Protein AF-A0A3S3SM91-F1 (afdb_monomer_lite)

Secondary structure (DSSP, 8-state):
-PPPP-----SSTTHHHHHHHHHHHHHHHHTTSTTTTEEEEEEEEEESGGGGTS-B-SSTTSPPB-EEEEEE-TTSTTHHHHHHHHHHHHHHHHHHHHS-TTHHHHHHHH-GGGBSEEEGGG-B-TTT-PBPTTTTTSEEEEEE-TTTTTSPPEEE-TT--EEGGG--HHHHHTT-EE-GGGHHHHS-TT-EEEEEEEEEEE-SSS-EEEEEEEEEEE-S-S-----S----THHHHTTSSS--------------------

Sequence (262 aa):
MRLTISTDNRCNRLLTTDNRKQETEQMAFDDKSNDGRTVQLKGVRLSFTDSLKDKKKTAEDGEPKHSFNVILEKSSPHYQANFDKVMSAIKRAGEVAWKNPDAYKTIQEDNPKRLCFKKGERFKNKRDGKIYAGYEGNYAFSASGPSGGQKRPKLLDRRKRVLRDQATGEQIERNMVFSENEILDIFYGGVTADVIVSFFGTEKGSNGIFCSGEAIRSHEEGERMGGGVYVDADDFDDLEDNGFDSGPSSKPADKKTDDFDF

pLDDT: mean 82.72, std 20.96, range [37.41, 98.62]

Structure (mmCIF, N/CA/C/O backbone):
data_AF-A0A3S3SM91-F1
#
_entry.id   AF-A0A3S3SM91-F1
#
loop_
_atom_site.group_PDB
_atom_site.id
_atom_site.type_symbol
_atom_site.label_atom_id
_atom_site.label_alt_id
_atom_site.label_comp_id
_atom_site.label_asym_id
_atom_site.label_entity_id
_atom_site.label_seq_id
_atom_site.pdbx_PDB_ins_code
_atom_site.Cartn_x
_atom_site.Cartn_y
_atom_site.Cartn_z
_atom_site.occupancy
_atom_site.B_iso_or_equiv
_atom_site.auth_seq_id
_atom_site.auth_comp_id
_atom_site.auth_asym_id
_atom_site.auth_atom_id
_atom_site.pdbx_PDB_model_num
ATOM 1 N N . MET A 1 1 ? 36.224 -60.765 -1.953 1.00 44.16 1 MET A N 1
ATOM 2 C CA . MET A 1 1 ? 35.933 -59.462 -2.590 1.00 44.16 1 MET A CA 1
ATOM 3 C C . MET A 1 1 ? 34.773 -58.811 -1.848 1.00 44.16 1 MET A C 1
ATOM 5 O O . MET A 1 1 ? 33.681 -59.357 -1.884 1.00 44.16 1 MET A O 1
ATOM 9 N N . ARG A 1 2 ? 35.008 -57.720 -1.107 1.00 37.41 2 ARG A N 1
ATOM 10 C CA . ARG A 1 2 ? 33.950 -56.911 -0.475 1.00 37.41 2 ARG A CA 1
ATOM 11 C C . ARG A 1 2 ? 33.761 -55.653 -1.323 1.00 37.41 2 ARG A C 1
ATOM 13 O O . ARG A 1 2 ? 34.704 -54.883 -1.457 1.00 37.41 2 ARG A O 1
ATOM 20 N N . LEU A 1 3 ? 32.577 -55.491 -1.910 1.00 41.81 3 LEU A N 1
ATOM 21 C CA . LEU A 1 3 ? 32.150 -54.268 -2.588 1.00 41.81 3 LEU A CA 1
ATOM 22 C C . LEU A 1 3 ? 31.514 -53.334 -1.556 1.00 41.81 3 LEU A C 1
ATOM 24 O O . LEU A 1 3 ? 30.488 -53.664 -0.965 1.00 41.81 3 LEU A O 1
ATOM 28 N N . THR A 1 4 ? 32.133 -52.179 -1.337 1.00 50.81 4 THR A N 1
ATOM 29 C CA . THR A 1 4 ? 31.586 -51.087 -0.529 1.00 50.81 4 THR A CA 1
ATOM 30 C C . THR A 1 4 ? 30.790 -50.163 -1.449 1.00 50.81 4 THR A C 1
ATOM 32 O O . THR A 1 4 ? 31.349 -49.575 -2.372 1.00 50.81 4 THR A O 1
ATOM 35 N N . ILE A 1 5 ? 29.482 -50.049 -1.216 1.00 49.00 5 ILE A N 1
ATOM 36 C CA . ILE A 1 5 ? 28.595 -49.127 -1.935 1.00 49.00 5 ILE A CA 1
ATOM 37 C C . ILE A 1 5 ? 28.763 -47.733 -1.317 1.00 49.00 5 ILE A C 1
ATOM 39 O O . ILE A 1 5 ? 28.494 -47.532 -0.135 1.00 49.00 5 ILE A O 1
ATOM 43 N N . SER A 1 6 ? 29.238 -46.782 -2.122 1.00 47.38 6 SER A N 1
ATOM 44 C CA . SER A 1 6 ? 29.313 -45.360 -1.787 1.00 47.38 6 SER A CA 1
ATOM 45 C C . SER A 1 6 ? 27.932 -44.732 -1.986 1.00 47.38 6 SER A C 1
ATOM 47 O O . SER A 1 6 ? 27.448 -44.635 -3.111 1.00 47.38 6 SER A O 1
ATOM 49 N N . THR A 1 7 ? 27.266 -44.346 -0.898 1.00 48.75 7 THR A N 1
ATOM 50 C CA . THR A 1 7 ? 26.022 -43.568 -0.952 1.00 48.75 7 THR A CA 1
ATOM 51 C C . THR A 1 7 ? 26.346 -42.094 -1.170 1.00 48.75 7 THR A C 1
ATOM 53 O O . THR A 1 7 ? 26.977 -41.445 -0.335 1.00 48.75 7 THR A O 1
ATOM 56 N N . ASP A 1 8 ? 25.913 -41.592 -2.322 1.00 43.72 8 ASP A N 1
ATOM 57 C CA . ASP A 1 8 ? 26.153 -40.249 -2.832 1.00 43.72 8 ASP A CA 1
ATOM 58 C C . ASP A 1 8 ? 25.350 -39.200 -2.034 1.00 43.72 8 ASP A C 1
ATOM 60 O O . ASP A 1 8 ? 24.121 -39.190 -2.023 1.00 43.72 8 ASP A O 1
ATOM 64 N N . ASN A 1 9 ? 26.052 -38.291 -1.355 1.00 51.91 9 ASN A N 1
ATOM 65 C CA . ASN A 1 9 ? 25.499 -37.320 -0.399 1.00 51.91 9 ASN A CA 1
ATOM 66 C C . ASN A 1 9 ? 25.067 -35.993 -1.067 1.00 51.91 9 ASN A C 1
ATOM 68 O O . ASN A 1 9 ? 25.132 -34.914 -0.473 1.00 51.91 9 ASN A O 1
ATOM 72 N N . ARG A 1 10 ? 24.671 -36.041 -2.345 1.00 50.41 10 ARG A N 1
ATOM 73 C CA . ARG A 1 10 ? 24.475 -34.842 -3.183 1.00 50.41 10 ARG A CA 1
ATOM 74 C C . ARG A 1 10 ? 23.098 -34.174 -3.068 1.00 50.41 10 ARG A C 1
ATOM 76 O O . ARG A 1 10 ? 22.951 -33.048 -3.534 1.00 50.41 10 ARG A O 1
ATOM 83 N N . CYS A 1 11 ? 22.123 -34.782 -2.387 1.00 46.84 11 CYS A N 1
ATOM 84 C CA . CYS A 1 11 ? 20.748 -34.258 -2.343 1.00 46.84 11 CYS A CA 1
ATOM 85 C C . CYS A 1 11 ? 20.435 -33.277 -1.192 1.00 46.84 11 CYS A C 1
ATOM 87 O O . CYS A 1 11 ? 19.454 -32.547 -1.279 1.00 46.84 11 CYS A O 1
ATOM 89 N N . ASN A 1 12 ? 21.267 -33.177 -0.146 1.00 44.06 12 ASN A N 1
ATOM 90 C CA . ASN A 1 12 ? 20.971 -32.324 1.025 1.00 44.06 12 ASN A CA 1
ATOM 91 C C . ASN A 1 12 ? 21.511 -30.882 0.944 1.00 44.06 12 ASN A C 1
ATOM 93 O O . ASN A 1 12 ? 21.233 -30.059 1.819 1.00 44.06 12 ASN A O 1
ATOM 97 N N . ARG A 1 13 ? 22.292 -30.538 -0.089 1.00 43.28 13 ARG A N 1
ATOM 98 C CA . ARG A 1 13 ? 22.954 -29.222 -0.161 1.00 43.28 13 ARG A CA 1
ATOM 99 C C . ARG A 1 13 ? 22.054 -28.106 -0.714 1.00 43.28 13 ARG A C 1
ATOM 101 O O . ARG A 1 13 ? 22.290 -26.954 -0.378 1.00 43.28 13 ARG A O 1
ATOM 108 N N . LEU A 1 14 ? 21.015 -28.436 -1.487 1.00 43.75 14 LEU A N 1
ATOM 109 C CA . LEU A 1 14 ? 20.119 -27.449 -2.113 1.00 43.75 14 LEU A CA 1
ATOM 110 C C . LEU A 1 14 ? 19.029 -26.920 -1.161 1.00 43.75 14 LEU A C 1
ATOM 112 O O . LEU A 1 14 ? 18.749 -25.725 -1.160 1.00 43.75 14 LEU A O 1
ATOM 116 N N . LEU A 1 15 ? 18.480 -27.764 -0.279 1.00 46.22 15 LEU A N 1
ATOM 117 C CA . LEU A 1 15 ? 17.401 -27.359 0.639 1.00 46.22 15 LEU A CA 1
ATOM 118 C C . LEU A 1 15 ? 17.871 -26.401 1.748 1.00 46.22 15 LEU A C 1
ATOM 120 O O . LEU A 1 15 ? 17.115 -25.552 2.211 1.00 46.22 15 LEU A O 1
ATOM 124 N N . THR A 1 16 ? 19.138 -26.489 2.167 1.00 46.34 16 THR A N 1
ATOM 125 C CA . THR A 1 16 ? 19.663 -25.633 3.248 1.00 46.34 16 THR A CA 1
ATOM 126 C C . THR A 1 16 ? 20.099 -24.245 2.781 1.00 46.34 16 THR A C 1
ATOM 128 O O . THR A 1 16 ? 20.283 -23.362 3.620 1.00 46.34 16 THR A O 1
ATOM 131 N N . THR A 1 17 ? 20.298 -24.028 1.478 1.00 44.81 17 THR A N 1
ATOM 132 C CA . THR A 1 17 ? 20.645 -22.706 0.934 1.00 44.81 17 THR A CA 1
ATOM 133 C C . THR A 1 17 ? 19.429 -21.809 0.747 1.00 44.81 17 THR A C 1
ATOM 135 O O . THR A 1 17 ? 19.549 -20.606 0.970 1.00 44.81 17 THR A O 1
ATOM 138 N N . ASP A 1 18 ? 18.268 -22.371 0.407 1.00 49.25 18 ASP A N 1
ATOM 139 C CA . ASP A 1 18 ? 17.042 -21.582 0.244 1.00 49.25 18 ASP A CA 1
ATOM 140 C C . ASP A 1 18 ? 16.484 -21.113 1.591 1.00 49.25 18 ASP A C 1
ATOM 142 O O . ASP A 1 18 ? 16.160 -19.933 1.727 1.00 49.25 18 ASP A O 1
ATOM 146 N N . ASN A 1 19 ? 16.498 -21.965 2.623 1.00 46.03 19 ASN A N 1
ATOM 147 C CA . ASN A 1 19 ? 16.112 -21.548 3.977 1.00 46.03 19 ASN A CA 1
ATOM 148 C C . ASN A 1 19 ? 17.057 -20.477 4.539 1.00 46.03 19 ASN A C 1
ATOM 150 O O . ASN A 1 19 ? 16.595 -19.465 5.055 1.00 46.03 19 ASN A O 1
ATOM 154 N N . ARG A 1 20 ? 18.376 -20.625 4.343 1.00 44.09 20 ARG A N 1
ATOM 155 C CA . ARG A 1 20 ? 19.351 -19.618 4.792 1.00 44.09 20 ARG A CA 1
ATOM 156 C C . ARG A 1 20 ? 19.198 -18.281 4.072 1.00 44.09 20 ARG A C 1
ATOM 158 O O . ARG A 1 20 ? 19.354 -17.243 4.706 1.00 44.09 20 ARG A O 1
ATOM 165 N N . LYS A 1 21 ? 18.879 -18.269 2.773 1.00 49.53 21 LYS A N 1
ATOM 166 C CA . LYS A 1 21 ? 18.597 -17.018 2.048 1.00 49.53 21 LYS A CA 1
ATOM 167 C C . LYS A 1 21 ? 17.328 -16.340 2.561 1.00 49.53 21 LYS A C 1
ATOM 169 O O . LYS A 1 21 ? 17.357 -15.133 2.775 1.00 49.53 21 LYS A O 1
ATOM 174 N N . GLN A 1 22 ? 16.262 -17.102 2.813 1.00 49.31 22 GLN A N 1
ATOM 175 C CA . GLN A 1 22 ? 15.023 -16.561 3.379 1.00 49.31 22 GLN A CA 1
ATOM 176 C C . GLN A 1 22 ? 15.231 -15.999 4.794 1.00 49.31 22 GLN A C 1
ATOM 178 O O . GLN A 1 22 ? 14.738 -14.914 5.085 1.00 49.31 22 GLN A O 1
ATOM 183 N N . GLU A 1 23 ? 16.007 -16.677 5.643 1.00 46.81 23 GLU A N 1
ATOM 184 C CA . GLU A 1 23 ? 16.360 -16.200 6.990 1.00 46.81 23 GLU A CA 1
ATOM 185 C C . GLU A 1 23 ? 17.245 -14.944 6.948 1.00 46.81 23 GLU A C 1
ATOM 187 O O . GLU A 1 23 ? 16.996 -13.985 7.674 1.00 46.81 23 GLU A O 1
ATOM 192 N N . THR A 1 24 ? 18.235 -14.901 6.051 1.00 44.84 24 THR A N 1
ATOM 193 C CA . THR A 1 24 ? 19.144 -13.746 5.924 1.00 44.84 24 THR A CA 1
ATOM 194 C C . THR A 1 24 ? 18.418 -12.509 5.375 1.00 44.84 24 THR A C 1
ATOM 196 O O . THR A 1 24 ? 18.655 -11.395 5.839 1.00 44.84 24 THR A O 1
ATOM 199 N N . GLU A 1 25 ? 17.502 -12.683 4.415 1.00 49.03 25 GLU A N 1
ATOM 200 C CA . GLU A 1 25 ? 16.658 -11.592 3.902 1.00 49.03 25 GLU A CA 1
ATOM 201 C C . GLU A 1 25 ? 15.635 -11.108 4.945 1.00 49.03 25 GLU A C 1
ATOM 203 O O . GLU A 1 25 ? 15.342 -9.912 5.000 1.00 49.03 25 GLU A O 1
ATOM 208 N N . GLN A 1 26 ? 15.129 -12.009 5.798 1.00 48.66 26 GLN A N 1
ATOM 209 C CA . GLN A 1 26 ? 14.236 -11.665 6.906 1.00 48.66 26 GLN A CA 1
ATOM 210 C C . GLN A 1 26 ? 14.970 -10.835 7.976 1.00 48.66 26 GLN A C 1
ATOM 212 O O . GLN A 1 26 ? 14.454 -9.799 8.387 1.00 48.66 26 GLN A O 1
ATOM 217 N N . MET A 1 27 ? 16.200 -11.217 8.346 1.00 44.41 27 MET A N 1
ATOM 218 C CA . MET A 1 27 ? 17.025 -10.482 9.318 1.00 44.41 27 MET A CA 1
ATOM 219 C C . MET A 1 27 ? 17.467 -9.093 8.827 1.00 44.41 27 MET A C 1
ATOM 221 O O . MET A 1 27 ? 17.525 -8.152 9.612 1.00 44.41 27 MET A O 1
ATOM 225 N N . ALA A 1 28 ? 17.758 -8.920 7.533 1.00 47.16 28 ALA A N 1
ATOM 226 C CA . ALA A 1 28 ? 18.233 -7.638 6.993 1.00 47.16 28 ALA A CA 1
ATOM 227 C C . ALA A 1 28 ? 17.168 -6.518 6.992 1.00 47.16 28 ALA A C 1
ATOM 229 O O . ALA A 1 28 ? 17.500 -5.340 6.823 1.00 47.16 28 ALA A O 1
ATOM 230 N N . PHE A 1 29 ? 15.888 -6.868 7.143 1.00 50.75 29 PHE A N 1
ATOM 231 C CA . PHE A 1 29 ? 14.798 -5.900 7.255 1.00 50.75 29 PHE A CA 1
ATOM 232 C C . PHE A 1 29 ? 14.568 -5.422 8.687 1.00 50.75 29 PHE A C 1
ATOM 234 O O . PHE A 1 29 ? 14.228 -4.250 8.875 1.00 50.75 29 PHE A O 1
ATOM 241 N N . ASP A 1 30 ? 14.791 -6.296 9.670 1.00 50.72 30 ASP A N 1
ATOM 242 C CA . ASP A 1 30 ? 14.562 -5.989 11.083 1.00 50.72 30 ASP A CA 1
ATOM 243 C C . ASP A 1 30 ? 15.373 -4.759 11.531 1.00 50.72 30 ASP A C 1
ATOM 245 O O . ASP A 1 30 ? 14.884 -3.963 12.322 1.00 50.72 30 ASP A O 1
ATOM 249 N N . ASP A 1 31 ? 16.534 -4.480 10.930 1.00 51.81 31 ASP A N 1
ATOM 250 C CA . ASP A 1 31 ? 17.366 -3.328 11.308 1.00 51.81 31 ASP A CA 1
ATOM 251 C C . ASP A 1 31 ? 16.907 -1.960 10.764 1.00 51.81 31 ASP A C 1
ATOM 253 O O . ASP A 1 31 ? 17.261 -0.926 11.333 1.00 51.81 31 ASP A O 1
ATOM 257 N N . LYS A 1 32 ? 16.127 -1.889 9.673 1.00 53.78 32 LYS A N 1
ATOM 258 C CA . LYS A 1 32 ? 15.836 -0.600 8.994 1.00 53.78 32 LYS A CA 1
ATOM 259 C C . LYS A 1 32 ? 14.505 0.050 9.379 1.00 53.78 32 LYS A C 1
ATOM 261 O O . LYS A 1 32 ? 14.282 1.209 9.037 1.00 53.78 32 LYS A O 1
ATOM 266 N N . SER A 1 33 ? 13.628 -0.657 10.093 1.00 56.78 33 SER A N 1
ATOM 267 C CA . SER A 1 33 ? 12.332 -0.134 10.551 1.00 56.78 33 SER A CA 1
ATOM 268 C C . SER A 1 33 ? 11.815 -0.905 11.779 1.00 56.78 33 SER A C 1
ATOM 270 O O . SER A 1 33 ? 10.686 -1.400 11.797 1.00 56.78 33 SER A O 1
ATOM 272 N N . ASN A 1 34 ? 12.649 -1.025 12.811 1.00 62.72 34 ASN A N 1
ATOM 273 C CA . ASN A 1 34 ? 12.468 -1.990 13.902 1.00 62.72 34 ASN A CA 1
ATOM 274 C C . ASN A 1 34 ? 11.403 -1.638 14.961 1.00 62.72 34 ASN A C 1
ATOM 276 O O . ASN A 1 34 ? 11.420 -2.158 16.073 1.00 62.72 34 ASN A O 1
ATOM 280 N N . ASP A 1 35 ? 10.480 -0.716 14.691 1.00 85.69 35 ASP A N 1
ATOM 281 C CA . ASP A 1 35 ? 9.450 -0.400 15.685 1.00 85.69 35 ASP A CA 1
ATOM 282 C C . ASP A 1 35 ? 8.234 -1.331 15.619 1.00 85.69 35 ASP A C 1
ATOM 284 O O . ASP A 1 35 ? 7.322 -1.165 16.427 1.00 85.69 35 ASP A O 1
ATOM 288 N N . GLY A 1 36 ? 8.219 -2.302 14.698 1.00 92.25 36 GLY A N 1
ATOM 289 C CA . GLY A 1 36 ? 7.147 -3.285 14.516 1.00 92.25 36 GLY A CA 1
ATOM 290 C C . GLY A 1 36 ? 5.921 -2.769 13.755 1.00 92.25 36 GLY A C 1
ATOM 291 O O . GLY A 1 36 ? 4.942 -3.500 13.623 1.00 92.25 36 GLY A O 1
ATOM 292 N N . ARG A 1 37 ? 5.939 -1.526 13.252 1.00 96.25 37 ARG A N 1
ATOM 293 C CA . ARG A 1 37 ? 4.842 -0.949 12.454 1.00 96.25 37 ARG A CA 1
ATOM 294 C C . ARG A 1 37 ? 4.958 -1.231 10.961 1.00 96.25 37 ARG A C 1
ATOM 296 O O . ARG A 1 37 ? 3.965 -1.121 10.241 1.00 96.25 37 ARG A O 1
ATOM 303 N N . THR A 1 38 ? 6.154 -1.572 10.497 1.00 96.94 38 THR A N 1
ATOM 304 C CA . THR A 1 38 ? 6.420 -1.851 9.086 1.00 96.94 38 THR A CA 1
ATOM 305 C C . THR A 1 38 ? 6.529 -3.347 8.862 1.00 96.94 38 THR A C 1
ATOM 307 O O . THR A 1 38 ? 7.264 -4.038 9.561 1.00 96.94 38 THR A O 1
ATOM 310 N N . VAL A 1 39 ? 5.791 -3.851 7.878 1.00 97.19 39 VAL A N 1
ATOM 311 C CA . VAL A 1 39 ? 5.693 -5.278 7.579 1.00 97.19 39 VAL A CA 1
ATOM 312 C C . VAL A 1 39 ? 5.862 -5.543 6.092 1.00 97.19 39 VAL A C 1
ATOM 314 O O . VAL A 1 39 ? 5.506 -4.724 5.245 1.00 97.19 39 VAL A O 1
ATOM 317 N N . GLN A 1 40 ? 6.388 -6.728 5.789 1.00 97.81 40 GLN A N 1
ATOM 318 C CA . GLN A 1 40 ? 6.448 -7.262 4.434 1.00 97.81 40 GLN A CA 1
ATOM 319 C C . GLN A 1 40 ? 5.356 -8.306 4.233 1.00 97.81 40 GLN A C 1
ATOM 321 O O . GLN A 1 40 ? 5.290 -9.299 4.976 1.00 97.81 40 GLN A O 1
ATOM 326 N N . LEU A 1 41 ? 4.535 -8.097 3.212 1.00 98.25 41 LEU A N 1
ATOM 327 C CA . LEU A 1 41 ? 3.447 -8.986 2.825 1.00 98.25 41 LEU A CA 1
ATOM 328 C C . LEU A 1 41 ? 3.788 -9.657 1.498 1.00 98.25 41 LEU A C 1
ATOM 330 O O . LEU A 1 41 ? 4.340 -9.012 0.606 1.00 98.25 41 LEU A O 1
ATOM 334 N N . LYS A 1 42 ? 3.462 -10.946 1.380 1.00 98.12 42 LYS A N 1
ATOM 335 C CA . LYS A 1 42 ? 3.761 -11.753 0.188 1.00 98.12 42 LYS A CA 1
ATOM 336 C C . LYS A 1 42 ? 2.493 -12.148 -0.547 1.00 98.12 42 LYS A C 1
ATOM 338 O O . LYS A 1 42 ? 1.519 -12.507 0.114 1.00 98.12 42 LYS A O 1
ATOM 343 N N . GLY A 1 43 ? 2.527 -12.137 -1.877 1.00 97.31 43 GLY A N 1
ATOM 344 C CA . GLY A 1 43 ? 1.422 -12.625 -2.712 1.00 97.31 43 GLY A CA 1
ATOM 345 C C . GLY A 1 43 ? 0.069 -11.998 -2.360 1.00 97.31 43 GLY A C 1
ATOM 346 O O . GLY A 1 43 ? -0.914 -12.711 -2.155 1.00 97.31 43 GLY A O 1
ATOM 347 N N . VAL A 1 44 ? 0.048 -10.673 -2.199 1.00 98.31 44 VAL A N 1
ATOM 348 C CA . VAL A 1 44 ? -1.179 -9.886 -2.021 1.00 98.31 44 VAL A CA 1
ATOM 349 C C . VAL A 1 44 ? -1.664 -9.377 -3.370 1.00 98.31 44 VAL A C 1
ATOM 351 O O . VAL A 1 44 ? -0.861 -9.204 -4.284 1.00 98.31 44 VAL A O 1
ATOM 354 N N . ARG A 1 45 ? -2.957 -9.077 -3.492 1.00 97.94 45 ARG A N 1
ATOM 355 C CA . ARG A 1 45 ? -3.517 -8.526 -4.729 1.00 97.94 45 ARG A CA 1
ATOM 356 C C . ARG A 1 45 ? -3.646 -7.010 -4.641 1.00 97.94 45 ARG A C 1
ATOM 358 O O . ARG A 1 45 ? -4.070 -6.483 -3.611 1.00 97.94 45 ARG A O 1
ATOM 365 N N . LEU A 1 46 ? -3.279 -6.301 -5.704 1.00 97.56 46 LEU A N 1
ATOM 366 C CA . LEU A 1 46 ? -3.368 -4.842 -5.764 1.00 97.56 46 LEU A CA 1
ATOM 367 C C . LEU A 1 46 ? -4.643 -4.380 -6.468 1.00 97.56 46 LEU A C 1
ATOM 369 O O . LEU A 1 46 ? -5.145 -5.032 -7.381 1.00 97.56 46 LEU A O 1
ATOM 373 N N . SER A 1 47 ? -5.144 -3.210 -6.091 1.00 95.69 47 SER A N 1
ATOM 374 C CA . SER A 1 47 ? -6.219 -2.519 -6.809 1.00 95.69 47 SER A CA 1
ATOM 375 C C . SER A 1 47 ? -6.062 -0.999 -6.704 1.00 95.69 47 SER A C 1
ATOM 377 O O . SER A 1 47 ? -5.263 -0.498 -5.908 1.00 95.69 47 SER A O 1
ATOM 379 N N . PHE A 1 48 ? -6.802 -0.252 -7.534 1.00 93.19 48 PHE A N 1
ATOM 380 C CA . PHE A 1 48 ? -6.683 1.212 -7.659 1.00 93.19 48 PHE A CA 1
ATOM 381 C C . PHE A 1 48 ? -5.249 1.691 -7.949 1.00 93.19 48 PHE A C 1
ATOM 383 O O . PHE A 1 48 ? -4.814 2.740 -7.474 1.00 93.19 48 PHE A O 1
ATOM 390 N N . THR A 1 49 ? -4.510 0.911 -8.735 1.00 95.06 49 THR A N 1
ATOM 391 C CA . THR A 1 49 ? -3.081 1.113 -8.988 1.00 95.06 49 THR A CA 1
ATOM 392 C C . THR A 1 49 ? -2.777 2.196 -10.012 1.00 95.06 49 THR A C 1
ATOM 394 O O . THR A 1 49 ? -1.623 2.602 -10.111 1.00 95.06 49 THR A O 1
ATOM 397 N N . ASP A 1 50 ? -3.775 2.739 -10.717 1.00 92.50 50 ASP A N 1
ATOM 398 C CA . ASP A 1 50 ? -3.551 3.857 -11.640 1.00 92.50 50 ASP A CA 1
ATOM 399 C C . ASP A 1 50 ? -2.828 5.027 -10.969 1.00 92.50 50 ASP A C 1
ATOM 401 O O . ASP A 1 50 ? -2.043 5.733 -11.602 1.00 92.50 50 ASP A O 1
ATOM 405 N N . SER A 1 51 ? -3.087 5.222 -9.669 1.00 93.81 51 SER A N 1
ATOM 406 C CA . SER A 1 51 ? -2.479 6.310 -8.913 1.00 93.81 51 SER A CA 1
ATOM 407 C C . SER A 1 51 ? -0.976 6.106 -8.670 1.00 93.81 51 SER A C 1
ATOM 409 O O . SER A 1 51 ? -0.298 7.001 -8.169 1.00 93.81 51 SER A O 1
ATOM 411 N N . LEU A 1 52 ? -0.426 4.928 -8.988 1.00 95.62 52 LEU A N 1
ATOM 412 C CA . LEU A 1 52 ? 1.013 4.670 -8.954 1.00 95.62 52 LEU A CA 1
ATOM 413 C C . LEU A 1 52 ? 1.735 5.385 -10.097 1.00 95.62 52 LEU A C 1
ATOM 415 O O . LEU A 1 52 ? 2.861 5.832 -9.881 1.00 95.62 52 LEU A O 1
ATOM 419 N N . LYS A 1 53 ? 1.096 5.537 -11.266 1.00 94.75 53 LYS A N 1
ATOM 420 C CA . LYS A 1 53 ? 1.625 6.352 -12.365 1.00 94.75 53 LYS A CA 1
ATOM 421 C C . LYS A 1 53 ? 1.433 7.827 -12.030 1.00 94.75 53 LYS A C 1
ATOM 423 O O . LYS A 1 53 ? 2.382 8.483 -11.616 1.00 94.75 53 LYS A O 1
ATOM 428 N N . ASP A 1 54 ? 0.194 8.298 -12.042 1.00 91.75 54 ASP A N 1
ATOM 429 C CA . ASP A 1 54 ? -0.139 9.704 -11.813 1.00 91.75 54 ASP A CA 1
ATOM 430 C C . ASP A 1 54 ? -0.813 9.886 -10.459 1.00 91.75 54 ASP A C 1
ATOM 432 O O . ASP A 1 54 ? -1.681 9.104 -10.087 1.00 91.75 54 ASP A O 1
ATOM 436 N N . LYS A 1 55 ? -0.478 10.934 -9.703 1.00 93.50 55 LYS A N 1
ATOM 437 C CA . LYS A 1 55 ? -1.200 11.214 -8.454 1.00 93.50 55 LYS A CA 1
ATOM 438 C C . LYS A 1 55 ? -2.682 11.446 -8.759 1.00 93.50 55 LYS A C 1
ATOM 440 O O . LYS A 1 55 ? -3.016 12.340 -9.532 1.00 93.50 55 LYS A O 1
ATOM 445 N N . LYS A 1 56 ? -3.577 10.710 -8.096 1.00 90.62 56 LYS A N 1
ATOM 446 C CA . LYS A 1 56 ? -5.030 10.904 -8.231 1.00 90.62 56 LYS A CA 1
ATOM 447 C C . LYS A 1 56 ? -5.639 11.392 -6.925 1.00 90.62 56 LYS A C 1
ATOM 449 O O . LYS A 1 56 ? -5.146 11.100 -5.834 1.00 90.62 56 LYS A O 1
ATOM 454 N N . LYS A 1 57 ? -6.727 12.152 -7.039 1.00 86.94 57 LYS A N 1
ATOM 455 C CA . LYS A 1 57 ? -7.563 12.520 -5.896 1.00 86.94 57 LYS A CA 1
ATOM 456 C C . LYS A 1 57 ? -8.465 11.345 -5.529 1.00 86.94 57 LYS A C 1
ATOM 458 O O . LYS A 1 57 ? -9.137 10.788 -6.390 1.00 86.94 57 LYS A O 1
ATOM 463 N N . THR A 1 58 ? -8.520 10.999 -4.247 1.00 76.81 58 THR A N 1
ATOM 464 C CA . THR A 1 58 ? -9.453 9.980 -3.724 1.00 76.81 58 THR A CA 1
ATOM 465 C C . THR A 1 58 ? -10.746 10.589 -3.164 1.00 76.81 58 THR A C 1
ATOM 467 O O . THR A 1 58 ? -11.691 9.867 -2.855 1.00 76.81 58 THR A O 1
ATOM 470 N N . ALA A 1 59 ? -10.783 11.914 -3.007 1.00 78.25 59 ALA A N 1
ATOM 471 C CA . ALA A 1 59 ? -11.927 12.716 -2.576 1.00 78.25 59 ALA A CA 1
ATOM 472 C C . ALA A 1 59 ? -11.916 14.049 -3.344 1.00 78.25 59 ALA A C 1
ATOM 474 O O . ALA A 1 59 ? -10.843 14.483 -3.758 1.00 78.25 59 ALA A O 1
ATOM 475 N N . GLU A 1 60 ? -13.073 14.688 -3.521 1.00 77.56 60 GLU A N 1
ATOM 476 C CA . GLU A 1 60 ? -13.229 15.917 -4.328 1.00 77.56 60 GLU A CA 1
ATOM 477 C C . GLU A 1 60 ? -12.248 17.028 -3.896 1.00 77.56 60 GLU A C 1
ATOM 479 O O . GLU A 1 60 ? -11.497 17.560 -4.724 1.00 77.56 60 GLU A O 1
ATOM 484 N N . ASP A 1 61 ? -12.124 17.236 -2.582 1.00 81.06 61 ASP A N 1
ATOM 485 C CA . ASP A 1 61 ? -11.224 18.227 -1.968 1.00 81.06 61 ASP A CA 1
ATOM 486 C C . ASP A 1 61 ? -9.877 17.647 -1.504 1.00 81.06 61 ASP A C 1
ATOM 488 O O . ASP A 1 61 ? -9.094 18.302 -0.818 1.00 81.06 61 ASP A O 1
ATOM 492 N N . GLY A 1 62 ? -9.595 16.386 -1.835 1.00 82.31 62 GLY A N 1
ATOM 493 C CA . GLY A 1 62 ? -8.351 15.734 -1.442 1.00 82.31 62 GLY A CA 1
ATOM 494 C C . GLY A 1 62 ? -7.161 16.214 -2.271 1.00 82.31 62 GLY A C 1
ATOM 495 O O . GLY A 1 62 ? -7.269 16.408 -3.483 1.00 82.31 62 GLY A O 1
ATOM 496 N N . GLU A 1 63 ? -5.991 16.324 -1.641 1.00 89.94 63 GLU A N 1
ATOM 497 C CA . GLU A 1 63 ? -4.738 16.443 -2.388 1.00 89.94 63 GLU A CA 1
ATOM 498 C C . GLU A 1 63 ? -4.506 15.181 -3.238 1.00 89.94 63 GLU A C 1
ATOM 500 O O . GLU A 1 63 ? -4.701 14.066 -2.731 1.00 89.94 63 GLU A O 1
ATOM 505 N N . PRO A 1 64 ? -4.065 15.321 -4.502 1.00 93.88 64 PRO A N 1
ATOM 506 C CA . PRO A 1 64 ? -3.650 14.186 -5.312 1.00 93.88 64 PRO A CA 1
ATOM 507 C C . PRO A 1 64 ? -2.516 13.409 -4.639 1.00 93.88 64 PRO A C 1
ATOM 509 O O . PRO A 1 64 ? -1.542 13.999 -4.164 1.00 93.88 64 PRO A O 1
ATOM 512 N N . LYS A 1 65 ? -2.620 12.077 -4.623 1.00 96.00 65 LYS A N 1
ATOM 513 C CA . LYS A 1 65 ? -1.643 11.187 -3.985 1.00 96.00 65 LYS A CA 1
ATOM 514 C C . LYS A 1 65 ? -1.327 9.990 -4.861 1.00 96.00 65 LYS A C 1
ATOM 516 O O . LYS A 1 65 ? -2.195 9.480 -5.569 1.00 96.00 65 LYS A O 1
ATOM 521 N N . HIS A 1 66 ? -0.105 9.485 -4.730 1.00 96.94 66 HIS A N 1
ATOM 522 C CA . HIS A 1 66 ? 0.167 8.100 -5.073 1.00 96.94 66 HIS A CA 1
ATOM 523 C C . HIS A 1 66 ? -0.503 7.225 -4.024 1.00 96.94 66 HIS A C 1
ATOM 525 O O . HIS A 1 66 ? -0.223 7.350 -2.831 1.00 96.94 66 HIS A O 1
ATOM 531 N N . SER A 1 67 ? -1.430 6.383 -4.455 1.00 96.19 67 SER A N 1
ATOM 532 C CA . SER A 1 67 ? -2.170 5.488 -3.574 1.00 96.19 67 SER A CA 1
ATOM 533 C C . SER A 1 67 ? -2.486 4.188 -4.290 1.00 96.19 67 SER A C 1
ATOM 535 O O . SER A 1 67 ? -2.419 4.099 -5.512 1.00 96.19 67 SER A O 1
ATOM 537 N N . PHE A 1 68 ? -2.765 3.164 -3.507 1.00 96.94 68 PHE A N 1
ATOM 538 C CA . PHE A 1 68 ? -3.188 1.864 -3.989 1.00 96.94 68 PHE A CA 1
ATOM 539 C C . PHE A 1 68 ? -3.870 1.144 -2.834 1.00 96.94 68 PHE A C 1
ATOM 541 O O . PHE A 1 68 ? -3.671 1.474 -1.660 1.00 96.94 68 PHE A O 1
ATOM 548 N N . ASN A 1 69 ? -4.673 0.149 -3.165 1.00 97.56 69 ASN A N 1
ATOM 549 C CA . ASN A 1 69 ? -5.248 -0.737 -2.176 1.00 97.56 69 ASN A CA 1
ATOM 550 C C . ASN A 1 69 ? -4.553 -2.094 -2.247 1.00 97.56 69 ASN A C 1
ATOM 552 O O . ASN A 1 69 ? -4.141 -2.553 -3.314 1.00 97.56 69 ASN A O 1
ATOM 556 N N . VAL A 1 70 ? -4.441 -2.723 -1.084 1.00 98.44 70 VAL A N 1
ATOM 557 C CA . VAL A 1 70 ? -3.914 -4.072 -0.911 1.00 98.44 70 VAL A CA 1
ATOM 558 C C . VAL A 1 70 ? -5.047 -4.955 -0.424 1.00 98.44 70 VAL A C 1
ATOM 560 O O . VAL A 1 70 ? -5.709 -4.624 0.562 1.00 98.44 70 VAL A O 1
ATOM 563 N N . ILE A 1 71 ? -5.259 -6.074 -1.104 1.00 98.38 71 ILE A N 1
ATOM 564 C CA . ILE A 1 71 ? -6.272 -7.074 -0.785 1.00 98.38 71 ILE A CA 1
ATOM 565 C C . ILE A 1 71 ? -5.565 -8.334 -0.287 1.00 98.38 71 ILE A C 1
ATOM 567 O O . ILE A 1 71 ? -4.677 -8.883 -0.944 1.00 98.38 71 ILE A O 1
ATOM 571 N N . LEU A 1 72 ? -5.972 -8.788 0.895 1.00 98.31 72 LEU A N 1
ATOM 572 C CA . LEU A 1 72 ? -5.591 -10.069 1.471 1.00 98.31 72 LEU A CA 1
ATOM 573 C C . LEU A 1 72 ? -6.627 -11.107 1.042 1.00 98.31 72 LEU A C 1
ATOM 575 O O . LEU A 1 72 ? -7.670 -11.256 1.684 1.00 98.31 72 LEU A O 1
ATOM 579 N N . GLU A 1 73 ? -6.349 -11.796 -0.063 1.00 96.44 73 GLU A N 1
ATOM 580 C CA . GLU A 1 73 ? -7.228 -12.845 -0.577 1.00 96.44 73 GLU A CA 1
ATOM 581 C C . GLU A 1 73 ? -7.213 -14.060 0.351 1.00 96.44 73 GLU A C 1
ATOM 583 O O . GLU A 1 73 ? -6.156 -14.632 0.607 1.00 96.44 73 GL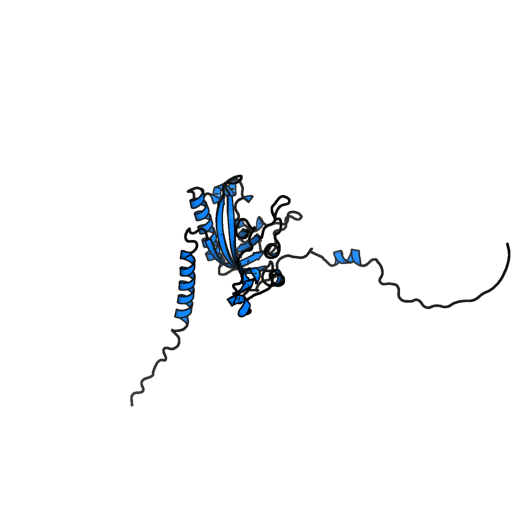U A O 1
ATOM 588 N N . LYS A 1 74 ? -8.382 -14.481 0.843 1.00 96.50 74 LYS A N 1
ATOM 589 C CA . LYS A 1 74 ? -8.518 -15.647 1.733 1.00 96.50 74 LYS A CA 1
ATOM 590 C C . LYS A 1 74 ? -8.065 -16.960 1.102 1.00 96.50 74 LYS A C 1
ATOM 592 O O . LYS A 1 74 ? -7.671 -17.870 1.822 1.00 96.50 74 LYS A O 1
ATOM 597 N N . SER A 1 75 ? -8.140 -17.055 -0.222 1.00 95.12 75 SER A N 1
ATOM 598 C CA . SER A 1 75 ? -7.661 -18.199 -0.998 1.00 95.12 75 SER A CA 1
ATOM 599 C C . SER A 1 75 ? -6.134 -18.257 -1.098 1.00 95.12 75 SER A C 1
ATOM 601 O O . SER A 1 75 ? -5.593 -19.311 -1.426 1.00 95.12 75 SER A O 1
ATOM 603 N N . SER A 1 76 ? -5.426 -17.156 -0.818 1.00 95.12 76 SER A N 1
ATOM 604 C CA . SER A 1 76 ? -3.966 -17.123 -0.876 1.00 95.12 76 SER A CA 1
ATOM 605 C C . SER A 1 76 ? -3.363 -18.002 0.226 1.00 95.12 76 SER A C 1
ATOM 607 O O . SER A 1 76 ? -3.748 -17.869 1.394 1.00 95.12 76 SER A O 1
ATOM 609 N N . PRO A 1 77 ? -2.335 -18.822 -0.072 1.00 97.25 77 PRO A N 1
ATOM 610 C CA . PRO A 1 77 ? -1.611 -19.581 0.952 1.00 97.25 77 PRO A CA 1
ATOM 611 C C . PRO A 1 77 ? -0.900 -18.671 1.969 1.00 97.25 77 PRO A C 1
ATOM 613 O O . PRO A 1 77 ? -0.484 -19.126 3.033 1.00 97.25 77 PRO A O 1
ATOM 616 N N . HIS A 1 78 ? -0.758 -17.377 1.664 1.00 97.44 78 HIS A N 1
ATOM 617 C CA . HIS A 1 78 ? -0.147 -16.383 2.543 1.00 97.44 78 HIS A CA 1
ATOM 618 C C . HIS A 1 78 ? -1.161 -15.590 3.377 1.00 97.44 78 HIS A C 1
ATOM 620 O O . HIS A 1 78 ? -0.741 -14.746 4.171 1.00 97.44 78 HIS A O 1
ATOM 626 N N . TYR A 1 79 ? -2.470 -15.847 3.236 1.00 97.81 79 TYR A N 1
ATOM 627 C CA . TYR A 1 79 ? -3.528 -15.062 3.882 1.00 97.81 79 TYR A CA 1
ATOM 628 C C . TYR A 1 79 ? -3.309 -14.900 5.387 1.00 97.81 79 TYR A C 1
ATOM 630 O O . TYR A 1 79 ? -3.195 -13.775 5.868 1.00 97.81 79 TYR A O 1
ATOM 638 N N . GLN A 1 80 ? -3.208 -16.013 6.121 1.00 98.31 80 GLN A N 1
ATOM 639 C CA . GLN A 1 80 ? -3.141 -15.982 7.583 1.00 98.31 80 GLN A CA 1
ATOM 640 C C . GLN A 1 80 ? -1.877 -15.259 8.066 1.00 98.31 80 GLN A C 1
ATOM 642 O O . GLN A 1 80 ? -1.955 -14.346 8.883 1.00 98.31 80 GLN A O 1
ATOM 647 N N . ALA A 1 81 ? -0.722 -15.582 7.475 1.00 98.25 81 ALA A N 1
ATOM 648 C CA . ALA A 1 81 ? 0.546 -14.939 7.813 1.00 98.25 81 ALA A CA 1
ATOM 649 C C . ALA A 1 81 ? 0.537 -13.427 7.522 1.00 98.25 81 ALA A C 1
ATOM 6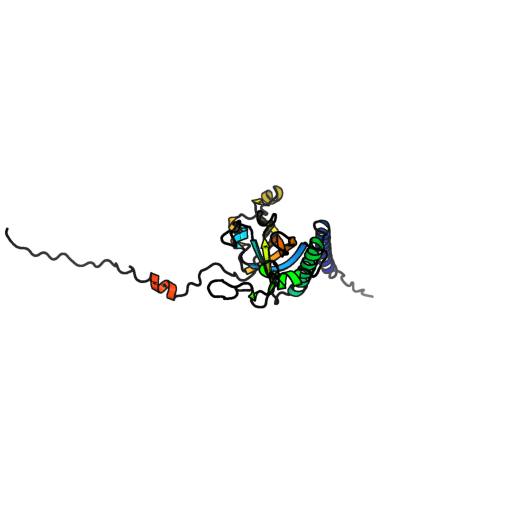51 O O . ALA A 1 81 ? 1.063 -12.639 8.308 1.00 98.25 81 ALA A O 1
ATOM 652 N N . ASN A 1 82 ? -0.060 -13.000 6.405 1.00 98.44 82 ASN A N 1
ATOM 653 C CA . ASN A 1 82 ? -0.194 -11.580 6.081 1.00 98.44 82 ASN A CA 1
ATOM 654 C C . ASN A 1 82 ? -1.178 -10.879 7.025 1.00 98.44 82 ASN A C 1
ATOM 656 O O . ASN A 1 82 ? -0.894 -9.774 7.485 1.00 98.44 82 ASN A O 1
ATOM 660 N N . PHE A 1 83 ? -2.309 -11.515 7.335 1.00 98.50 83 PHE A N 1
ATOM 661 C CA . PHE A 1 83 ? -3.307 -10.988 8.260 1.00 98.50 83 PHE A CA 1
ATOM 662 C C . PHE A 1 83 ? -2.702 -10.745 9.648 1.00 98.50 83 PHE A C 1
ATOM 664 O O . PHE A 1 83 ? -2.834 -9.647 10.191 1.00 98.50 83 PHE A O 1
ATOM 671 N N . ASP A 1 84 ? -1.966 -11.720 10.185 1.00 98.38 84 ASP A N 1
ATOM 672 C CA . ASP A 1 84 ? -1.337 -11.619 11.505 1.00 98.38 84 ASP A CA 1
ATOM 673 C C . ASP A 1 84 ? -0.277 -10.510 11.550 1.00 98.38 84 ASP A C 1
ATOM 675 O O . ASP A 1 84 ? -0.231 -9.731 12.506 1.00 98.38 84 ASP A O 1
ATOM 679 N N . LYS A 1 85 ? 0.521 -10.362 10.482 1.00 98.19 85 LYS A N 1
ATOM 680 C CA . LYS A 1 85 ? 1.475 -9.250 10.334 1.00 98.19 85 LYS A CA 1
ATOM 681 C C . LYS A 1 85 ? 0.778 -7.893 10.330 1.00 98.19 85 LYS A C 1
ATOM 683 O O . LYS A 1 85 ? 1.187 -7.001 11.070 1.00 98.19 85 LYS A O 1
ATOM 688 N N . VAL A 1 86 ? -0.277 -7.736 9.527 1.00 98.44 86 VAL A N 1
ATOM 689 C CA . VAL A 1 86 ? -1.051 -6.486 9.461 1.00 98.44 86 VAL A CA 1
ATOM 690 C C . VAL A 1 86 ? -1.653 -6.153 10.824 1.00 98.44 86 VAL A C 1
ATOM 692 O O . VAL A 1 86 ? -1.498 -5.032 11.306 1.00 98.44 86 VAL A O 1
ATOM 695 N N . MET A 1 87 ? -2.288 -7.120 11.488 1.00 98.31 87 MET A N 1
ATOM 696 C CA . MET A 1 87 ? -2.904 -6.888 12.794 1.00 98.31 87 MET A CA 1
ATOM 697 C C . MET A 1 87 ? -1.874 -6.575 13.882 1.00 98.31 87 MET A C 1
ATOM 699 O O . MET A 1 87 ? -2.122 -5.700 14.712 1.00 98.31 87 MET A O 1
ATOM 703 N N . SER A 1 88 ? -0.714 -7.234 13.867 1.00 98.19 88 SER A N 1
ATOM 704 C CA . SER A 1 88 ? 0.401 -6.915 14.765 1.00 98.19 88 SER A CA 1
ATOM 705 C C . SER A 1 88 ? 0.887 -5.473 14.567 1.00 98.19 88 SER A C 1
ATOM 707 O O . SER A 1 88 ? 0.981 -4.709 15.531 1.00 98.19 88 SER A O 1
ATOM 709 N N . ALA A 1 89 ? 1.080 -5.051 13.314 1.00 98.19 89 ALA A N 1
ATOM 710 C CA . ALA A 1 89 ? 1.508 -3.695 12.983 1.00 98.19 89 ALA A CA 1
ATOM 711 C C . ALA A 1 89 ? 0.471 -2.624 13.357 1.00 98.19 89 ALA A C 1
ATOM 713 O O . ALA A 1 89 ? 0.835 -1.567 13.872 1.00 98.19 89 ALA A O 1
ATOM 714 N N . ILE A 1 90 ? -0.825 -2.896 13.166 1.00 98.38 90 ILE A N 1
ATOM 715 C CA . ILE A 1 90 ? -1.922 -2.008 13.590 1.00 98.38 90 ILE A CA 1
ATOM 716 C C . ILE A 1 90 ? -1.935 -1.846 15.111 1.00 98.38 90 ILE A C 1
ATOM 718 O O . ILE A 1 90 ? -2.017 -0.719 15.604 1.00 98.38 90 ILE A O 1
ATOM 722 N N . LYS A 1 91 ? -1.811 -2.949 15.862 1.00 98.25 91 LYS A N 1
ATOM 723 C CA . LYS A 1 91 ? -1.716 -2.895 17.328 1.00 98.25 91 LYS A CA 1
ATOM 724 C C . LYS A 1 91 ? -0.505 -2.082 17.762 1.00 98.25 91 LYS A C 1
ATOM 726 O O . LYS A 1 91 ? -0.606 -1.224 18.633 1.00 98.25 91 LYS A O 1
ATOM 731 N N . ARG A 1 92 ? 0.637 -2.288 17.106 1.00 97.88 92 ARG A N 1
ATOM 732 C CA . ARG A 1 92 ? 1.852 -1.530 17.395 1.00 97.88 92 ARG A CA 1
ATOM 733 C C . ARG A 1 92 ? 1.713 -0.045 17.061 1.00 97.88 92 ARG A C 1
ATOM 735 O O . ARG A 1 92 ? 2.198 0.788 17.821 1.00 97.88 92 ARG A O 1
ATOM 742 N N . ALA A 1 93 ? 1.017 0.305 15.983 1.00 97.56 93 ALA A N 1
ATOM 743 C CA . ALA A 1 93 ? 0.701 1.691 15.654 1.00 97.56 93 ALA A CA 1
ATOM 744 C C . ALA A 1 93 ? -0.163 2.352 16.740 1.00 97.56 93 ALA A C 1
ATOM 746 O O . ALA A 1 93 ? 0.116 3.491 17.118 1.00 97.56 93 ALA A O 1
ATOM 747 N N . GLY A 1 94 ? -1.157 1.630 17.271 1.00 97.62 94 GLY A N 1
ATOM 748 C CA . GLY A 1 94 ? -1.976 2.088 18.394 1.00 97.62 94 GLY A CA 1
ATOM 749 C C . GLY A 1 94 ? -1.176 2.271 19.686 1.00 97.62 94 GLY A C 1
ATOM 750 O O . GLY A 1 94 ? -1.283 3.302 20.348 1.00 97.62 94 GLY A O 1
ATOM 751 N N . GLU A 1 95 ? -0.300 1.317 19.997 1.00 97.38 95 GLU A N 1
ATOM 752 C CA . GLU A 1 95 ? 0.606 1.386 21.147 1.00 97.38 95 GLU A CA 1
ATOM 753 C C . GLU A 1 95 ? 1.563 2.584 21.058 1.00 97.38 95 GLU A C 1
ATOM 755 O O . GLU A 1 95 ? 1.757 3.317 22.025 1.00 97.38 95 GLU A O 1
ATOM 760 N N . VAL A 1 96 ? 2.152 2.833 19.887 1.00 95.88 96 VAL A N 1
ATOM 761 C CA . VAL A 1 96 ? 3.078 3.957 19.696 1.00 95.88 96 VAL A CA 1
ATOM 762 C C . VAL A 1 96 ? 2.357 5.302 19.798 1.00 95.88 96 VAL A C 1
ATOM 764 O O . VAL A 1 96 ? 2.884 6.205 20.446 1.00 95.88 96 VAL A O 1
ATOM 767 N N . ALA A 1 97 ? 1.178 5.438 19.183 1.00 96.12 97 ALA A N 1
ATOM 768 C CA . ALA A 1 97 ? 0.453 6.707 19.130 1.00 96.12 97 ALA A CA 1
ATOM 769 C C . ALA A 1 97 ? -0.279 7.041 20.440 1.00 96.12 97 ALA A C 1
ATOM 771 O O . ALA A 1 97 ? -0.259 8.191 20.860 1.00 96.12 97 ALA A O 1
ATOM 772 N N . TRP A 1 98 ? -0.883 6.045 21.096 1.00 96.56 98 TRP A N 1
ATOM 773 C CA . TRP A 1 98 ? -1.808 6.270 22.214 1.00 96.56 98 TRP A CA 1
ATOM 774 C C . TRP A 1 98 ? -1.569 5.371 23.431 1.00 96.56 98 TRP A C 1
ATOM 776 O O . TRP A 1 98 ? -2.401 5.365 24.334 1.00 96.56 98 TRP A O 1
ATOM 786 N N . LYS A 1 99 ? -0.480 4.584 23.467 1.00 97.25 99 LYS A N 1
ATOM 787 C CA . LYS A 1 99 ? -0.221 3.589 24.535 1.00 97.25 99 LYS A CA 1
ATOM 788 C C . LYS A 1 99 ? -1.376 2.598 24.717 1.00 97.25 99 LYS A C 1
ATOM 790 O O . LYS A 1 99 ? -1.672 2.154 25.822 1.00 97.25 99 LYS A O 1
ATOM 795 N N . ASN A 1 100 ? -2.075 2.316 23.617 1.00 97.25 100 ASN A N 1
ATOM 796 C CA . ASN A 1 100 ? -3.216 1.419 23.586 1.00 97.25 100 ASN A CA 1
ATOM 797 C C . ASN A 1 100 ? -3.158 0.556 22.315 1.00 97.25 100 ASN A C 1
ATOM 799 O O . ASN A 1 100 ? -3.507 1.039 21.229 1.00 97.25 100 ASN A O 1
ATOM 803 N N . PRO A 1 101 ? -2.778 -0.729 22.419 1.00 97.19 101 PRO A N 1
ATOM 804 C CA . PRO A 1 101 ? -2.694 -1.609 21.260 1.00 97.19 101 PRO A CA 1
ATOM 805 C C . PRO A 1 101 ? -4.071 -1.913 20.655 1.00 97.19 101 PRO A C 1
ATOM 807 O O . PRO A 1 101 ? -4.169 -2.293 19.493 1.00 97.19 101 PRO A O 1
ATOM 810 N N . ASP A 1 102 ? -5.147 -1.708 21.413 1.00 97.75 102 ASP A N 1
ATOM 811 C CA . ASP A 1 102 ? -6.523 -1.946 20.993 1.00 97.75 102 ASP A CA 1
ATOM 812 C C . ASP A 1 102 ? -7.246 -0.680 20.506 1.00 97.75 102 ASP A C 1
ATOM 814 O O . ASP A 1 102 ? -8.436 -0.738 20.198 1.00 97.75 102 ASP A O 1
ATOM 818 N N . ALA A 1 103 ? -6.540 0.445 20.329 1.00 97.12 103 ALA A N 1
ATOM 819 C CA . ALA A 1 103 ? -7.120 1.698 19.830 1.00 97.12 103 ALA A CA 1
ATOM 820 C C . ALA A 1 103 ? -7.873 1.543 18.491 1.00 97.12 103 ALA A C 1
ATOM 822 O O . ALA A 1 103 ? -8.826 2.273 18.220 1.00 97.12 103 ALA A O 1
ATOM 823 N N . TYR A 1 104 ? -7.492 0.568 17.657 1.00 97.12 104 TYR A N 1
ATOM 824 C CA . TYR A 1 104 ? -8.191 0.270 16.403 1.00 97.12 104 TYR A CA 1
ATOM 825 C C . TYR A 1 104 ? -9.652 -0.157 16.607 1.00 97.12 104 TYR A C 1
ATOM 827 O O . TYR A 1 104 ? -10.461 0.093 15.717 1.00 97.12 104 TYR A O 1
ATOM 835 N N . LYS A 1 105 ? -10.005 -0.769 17.748 1.00 97.38 105 LYS A N 1
ATOM 836 C CA . LYS A 1 105 ? -11.387 -1.166 18.069 1.00 97.38 105 LYS A CA 1
ATOM 837 C C . LYS A 1 105 ? -12.262 0.070 18.265 1.00 97.38 105 LYS A C 1
ATOM 839 O O . LYS A 1 105 ? -13.267 0.217 17.582 1.00 97.38 105 LYS A O 1
ATOM 844 N N . THR A 1 106 ? -11.804 1.009 19.091 1.00 95.94 106 THR A N 1
ATOM 845 C CA . THR A 1 106 ? -12.485 2.292 19.314 1.00 95.94 106 THR A CA 1
ATOM 846 C C . THR A 1 106 ? -12.598 3.095 18.019 1.00 95.94 106 THR A C 1
ATOM 848 O O . THR A 1 106 ? -13.672 3.569 17.676 1.00 95.94 106 THR A O 1
ATOM 851 N N . ILE A 1 107 ? -11.530 3.169 17.213 1.00 96.44 107 ILE A N 1
ATOM 852 C CA . ILE A 1 107 ? -11.580 3.851 15.906 1.00 96.44 107 ILE A CA 1
ATOM 853 C C . ILE A 1 107 ? -12.594 3.178 14.966 1.00 96.44 107 ILE A C 1
ATOM 855 O O . ILE A 1 107 ? -13.289 3.862 14.217 1.00 96.44 107 ILE A O 1
ATOM 859 N N . GLN A 1 108 ? -12.685 1.846 14.982 1.00 95.44 108 GLN A N 1
ATOM 860 C CA . GLN A 1 108 ? -13.633 1.084 14.168 1.00 95.44 108 GLN A CA 1
ATOM 861 C C . GLN A 1 108 ? -15.097 1.345 14.564 1.00 95.44 108 GLN A C 1
ATOM 863 O O . GLN A 1 108 ? -15.964 1.273 13.689 1.00 95.44 108 GLN A O 1
ATOM 868 N N . GLU A 1 109 ? -15.363 1.639 15.835 1.00 94.31 109 GLU A N 1
ATOM 869 C CA . GLU A 1 109 ? -16.688 1.983 16.366 1.00 94.31 109 GLU A CA 1
ATOM 870 C C . GLU A 1 109 ? -17.027 3.460 16.109 1.00 94.31 109 GLU A C 1
ATOM 872 O O . GLU A 1 109 ? -18.037 3.753 15.469 1.00 94.31 109 GLU A O 1
ATOM 877 N N . ASP A 1 110 ? -16.143 4.377 16.506 1.00 93.56 110 ASP A N 1
ATOM 878 C CA . ASP A 1 110 ? -16.390 5.823 16.472 1.00 93.56 110 ASP A CA 1
ATOM 879 C C . ASP A 1 110 ? -16.308 6.408 15.059 1.00 93.56 110 ASP A C 1
ATOM 881 O O . ASP A 1 110 ? -17.117 7.242 14.647 1.00 93.56 110 ASP A O 1
ATOM 885 N N . ASN A 1 111 ? -15.285 6.012 14.296 1.00 92.62 111 ASN A N 1
ATOM 886 C CA . ASN A 1 111 ? -15.043 6.546 12.962 1.00 92.62 111 ASN A CA 1
ATOM 887 C C . ASN A 1 111 ? -14.359 5.516 12.049 1.00 92.62 111 ASN A C 1
ATOM 889 O O . ASN A 1 111 ? -13.185 5.670 11.685 1.00 92.62 111 ASN A O 1
ATOM 893 N N . PRO A 1 112 ? -15.100 4.497 11.572 1.00 92.06 112 PRO A N 1
ATOM 894 C CA . PRO A 1 112 ? -14.548 3.418 10.752 1.00 92.06 112 PRO A CA 1
ATOM 895 C C . PRO A 1 112 ? -13.928 3.892 9.433 1.00 92.06 112 PRO A C 1
ATOM 897 O O . PRO A 1 112 ? -13.242 3.129 8.754 1.00 92.06 112 PRO A O 1
ATOM 900 N N . LYS A 1 113 ? -14.155 5.143 9.009 1.00 91.94 113 LYS A N 1
ATOM 901 C CA . LYS A 1 113 ? -13.478 5.717 7.837 1.00 91.94 113 LYS A CA 1
ATOM 902 C C . LYS A 1 113 ? -11.988 5.958 8.095 1.00 91.94 113 LYS A C 1
ATOM 904 O O . LYS A 1 113 ? -11.222 5.881 7.139 1.00 91.94 113 LYS A O 1
ATOM 909 N N . ARG A 1 114 ? -11.592 6.172 9.353 1.00 94.81 114 ARG A N 1
ATOM 910 C CA . ARG A 1 114 ? -10.224 6.486 9.793 1.00 94.81 114 ARG A CA 1
ATOM 911 C C . ARG A 1 114 ? -9.391 5.277 10.219 1.00 94.81 114 ARG A C 1
ATOM 913 O O . ARG A 1 114 ? -8.274 5.451 10.692 1.00 94.81 114 ARG A O 1
ATOM 920 N N . LEU A 1 115 ? -9.902 4.065 10.031 1.00 96.44 115 LEU A N 1
ATOM 921 C CA . LEU A 1 115 ? -9.109 2.841 10.086 1.00 96.44 115 LEU A CA 1
ATOM 922 C C . LEU A 1 115 ? -8.820 2.392 8.654 1.00 96.44 115 LEU A C 1
ATOM 924 O O . LEU A 1 115 ? -9.753 2.193 7.890 1.00 96.44 115 LEU A O 1
ATOM 928 N N . CYS A 1 116 ? -7.562 2.253 8.248 1.00 96.44 116 CYS A N 1
ATOM 929 C CA . CYS A 1 116 ? -7.241 1.859 6.871 1.00 96.44 116 CYS A CA 1
ATOM 930 C C . CYS A 1 116 ? -7.606 0.402 6.548 1.00 96.44 116 CYS A C 1
ATOM 932 O O . CYS A 1 116 ? -7.935 0.125 5.399 1.00 96.44 116 CYS A O 1
ATOM 934 N N . PHE A 1 117 ? -7.589 -0.501 7.533 1.00 97.75 117 PHE A N 1
ATOM 935 C CA . PHE A 1 117 ? -7.831 -1.936 7.363 1.00 97.75 117 PHE A CA 1
ATOM 936 C C . PHE A 1 117 ? -9.283 -2.315 7.643 1.00 97.75 117 PHE A C 1
ATOM 938 O O . PHE A 1 117 ? -9.797 -2.067 8.732 1.00 97.75 117 PHE A O 1
ATOM 945 N N . LYS A 1 118 ? -9.962 -2.894 6.648 1.00 95.81 118 LYS A N 1
ATOM 946 C CA . LYS A 1 118 ? -11.404 -3.173 6.695 1.00 95.81 118 LYS A CA 1
ATOM 947 C C . LYS A 1 118 ? -11.744 -4.468 5.976 1.00 95.81 118 LYS A C 1
ATOM 949 O O . LYS A 1 118 ? -10.986 -4.956 5.139 1.00 95.81 118 LYS A O 1
ATOM 954 N N . LYS A 1 119 ? -12.943 -4.977 6.255 1.00 96.19 119 LYS A N 1
ATOM 955 C CA . LYS A 1 119 ? -13.563 -6.001 5.412 1.00 96.19 119 LYS A CA 1
ATOM 956 C C . LYS A 1 119 ? -13.891 -5.431 4.029 1.00 96.19 119 LYS A C 1
ATOM 958 O O . LYS A 1 119 ? -14.254 -4.255 3.912 1.00 96.19 119 LYS A O 1
ATOM 963 N N . GLY A 1 120 ? -13.765 -6.259 3.004 1.00 93.19 120 GLY A N 1
ATOM 964 C CA . GLY A 1 120 ? -13.876 -5.869 1.609 1.00 93.19 120 GLY A CA 1
ATOM 965 C C . GLY A 1 120 ? -15.262 -5.376 1.202 1.00 93.19 120 GLY A C 1
ATOM 966 O O . GLY A 1 120 ? -15.362 -4.496 0.355 1.00 93.19 120 GLY A O 1
ATOM 967 N N . GLU A 1 121 ? -16.325 -5.780 1.900 1.00 94.06 121 GLU A N 1
ATOM 968 C CA . GLU A 1 121 ? -17.696 -5.297 1.665 1.00 94.06 121 GLU A CA 1
ATOM 969 C C . GLU A 1 121 ? -17.846 -3.783 1.926 1.00 94.06 121 GLU A C 1
ATOM 971 O O . GLU A 1 121 ? -18.837 -3.155 1.548 1.00 94.06 121 GLU A O 1
ATOM 976 N N . ARG A 1 122 ? -16.858 -3.155 2.581 1.00 91.88 122 ARG A N 1
ATOM 977 C CA . ARG A 1 122 ? -16.794 -1.695 2.754 1.00 91.88 122 ARG A CA 1
ATOM 978 C C . ARG A 1 122 ? -16.312 -0.962 1.499 1.00 91.88 122 ARG A C 1
ATOM 980 O O . ARG A 1 122 ? -16.459 0.259 1.437 1.00 91.88 122 ARG A O 1
ATOM 987 N N . PHE A 1 123 ? -15.753 -1.672 0.524 1.00 90.19 123 PHE A N 1
ATOM 988 C CA . PHE A 1 123 ? -15.245 -1.132 -0.731 1.00 90.19 123 PHE A CA 1
ATOM 989 C C . PHE A 1 123 ? -16.285 -1.363 -1.825 1.00 90.19 123 PHE A C 1
ATOM 991 O O . PHE A 1 123 ? -16.295 -2.386 -2.505 1.00 90.19 123 PHE A O 1
ATOM 998 N N . LYS A 1 124 ? -17.175 -0.384 -1.975 1.00 89.62 124 LYS A N 1
ATOM 999 C CA . LYS A 1 124 ? -18.262 -0.404 -2.951 1.00 89.62 124 LYS A CA 1
ATOM 1000 C C . LYS A 1 124 ? -18.289 0.863 -3.787 1.00 89.62 124 LYS A C 1
ATOM 1002 O O . LYS A 1 124 ? -17.866 1.929 -3.323 1.00 89.62 124 LYS A O 1
ATOM 1007 N N . ASN A 1 125 ? -18.804 0.748 -5.000 1.00 84.12 125 ASN A N 1
ATOM 1008 C CA . ASN A 1 125 ? -19.066 1.898 -5.845 1.00 84.12 125 ASN A CA 1
ATOM 1009 C C . ASN A 1 125 ? -20.223 2.718 -5.247 1.00 84.12 125 ASN A C 1
ATOM 1011 O O . ASN A 1 125 ? -21.210 2.189 -4.737 1.00 84.12 125 ASN A O 1
ATOM 1015 N N . LYS A 1 126 ? -20.052 4.044 -5.230 1.00 82.38 126 LYS A N 1
ATOM 1016 C CA . LYS A 1 126 ? -21.031 4.972 -4.651 1.00 82.38 126 LYS A CA 1
ATOM 1017 C C . LYS A 1 126 ? -22.326 5.041 -5.465 1.00 82.38 126 LYS A C 1
ATOM 1019 O O . LYS A 1 126 ? -23.346 5.394 -4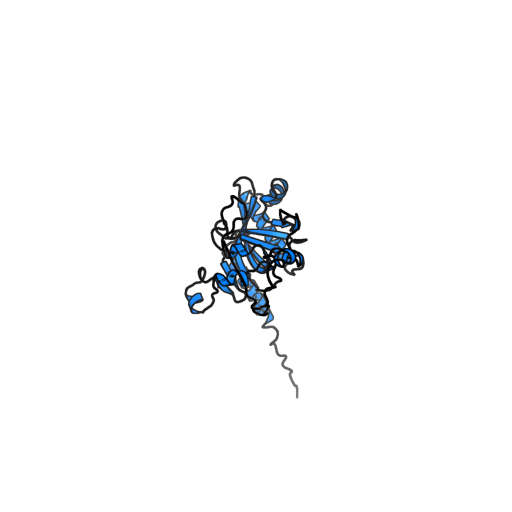.889 1.00 82.38 126 LYS A O 1
ATOM 1024 N N . ARG A 1 127 ? -22.269 4.754 -6.772 1.00 81.94 127 ARG A N 1
ATOM 1025 C CA . ARG A 1 127 ? -23.408 4.876 -7.694 1.00 81.94 127 ARG A CA 1
ATOM 1026 C C . ARG A 1 127 ? -24.377 3.702 -7.578 1.00 81.94 127 ARG A C 1
ATOM 1028 O O . ARG A 1 127 ? -25.566 3.922 -7.412 1.00 81.94 127 ARG A O 1
ATOM 1035 N N . ASP A 1 128 ? -23.867 2.476 -7.640 1.00 85.50 128 ASP A N 1
ATOM 1036 C CA . ASP A 1 128 ? -24.670 1.244 -7.692 1.00 85.50 128 ASP A CA 1
ATOM 1037 C C . ASP A 1 128 ? -24.635 0.433 -6.382 1.00 85.50 128 ASP A C 1
ATOM 1039 O O . ASP A 1 128 ? -25.367 -0.540 -6.227 1.00 85.50 128 ASP A O 1
ATOM 1043 N N . GLY A 1 129 ? -23.774 0.807 -5.428 1.00 85.44 129 GLY A N 1
ATOM 1044 C CA . GLY A 1 129 ? -23.583 0.075 -4.180 1.00 85.44 129 GLY A CA 1
ATOM 1045 C C . GLY A 1 129 ? -22.897 -1.286 -4.335 1.00 85.44 129 GLY A C 1
ATOM 1046 O O . GLY A 1 129 ? -22.739 -1.972 -3.321 1.00 85.44 129 GLY A O 1
ATOM 1047 N N . LYS A 1 130 ? -22.462 -1.669 -5.544 1.00 89.81 130 LYS A N 1
ATOM 1048 C CA . LYS A 1 130 ? -21.821 -2.961 -5.816 1.00 89.81 130 LYS A CA 1
ATOM 1049 C C . LYS A 1 130 ? -20.423 -2.997 -5.207 1.00 89.81 130 LYS A C 1
ATOM 1051 O O . LYS A 1 130 ? -19.666 -2.024 -5.286 1.00 89.81 130 LYS A O 1
ATOM 1056 N N . ILE A 1 131 ? -20.088 -4.121 -4.578 1.00 90.50 131 ILE A N 1
ATOM 1057 C CA . ILE A 1 131 ? -18.750 -4.375 -4.033 1.00 90.50 131 ILE A CA 1
ATOM 1058 C C . ILE A 1 131 ? -17.777 -4.479 -5.210 1.00 90.50 131 ILE A C 1
ATOM 1060 O O . ILE A 1 131 ? -18.089 -5.105 -6.221 1.00 90.50 131 ILE A O 1
ATOM 1064 N N . TYR A 1 132 ? -16.609 -3.845 -5.103 1.00 89.56 132 TYR A N 1
ATOM 1065 C CA . TYR A 1 132 ? -15.604 -3.938 -6.162 1.00 89.56 132 TYR A CA 1
ATOM 1066 C C . TYR A 1 132 ? -15.113 -5.383 -6.329 1.00 89.56 132 TYR A C 1
ATOM 1068 O O . TYR A 1 132 ? -14.959 -6.119 -5.352 1.00 89.56 132 TYR A O 1
ATOM 1076 N N . ALA A 1 133 ? -14.807 -5.773 -7.568 1.00 89.06 133 ALA A N 1
ATOM 1077 C CA . ALA A 1 133 ? -14.245 -7.088 -7.867 1.00 89.06 133 ALA A CA 1
ATOM 1078 C C . ALA A 1 133 ? -12.995 -7.377 -7.012 1.00 89.06 133 ALA A C 1
ATOM 1080 O O . ALA A 1 133 ? -12.178 -6.488 -6.761 1.00 89.06 133 ALA A O 1
ATOM 1081 N N 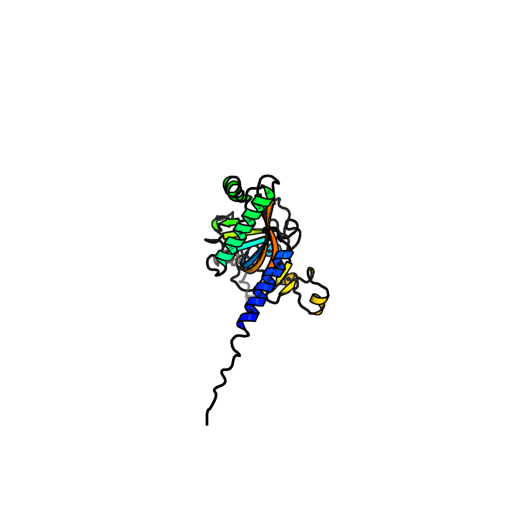. GLY A 1 134 ? -12.881 -8.617 -6.530 1.00 91.00 134 GLY A N 1
ATOM 1082 C CA . GLY A 1 134 ? -11.789 -9.077 -5.664 1.00 91.00 134 GLY A CA 1
ATOM 1083 C C . GLY A 1 134 ? -11.922 -8.708 -4.180 1.00 91.00 134 GLY A C 1
ATOM 1084 O O . GLY A 1 134 ? -11.191 -9.259 -3.357 1.00 91.00 134 GLY A O 1
ATOM 1085 N N . TYR A 1 135 ? -12.852 -7.827 -3.797 1.00 95.50 135 TYR A N 1
ATOM 1086 C CA . TYR A 1 135 ? -13.024 -7.437 -2.392 1.00 95.50 135 TYR A CA 1
ATOM 1087 C C . TYR A 1 135 ? -13.966 -8.343 -1.605 1.00 95.50 135 TYR A C 1
ATOM 1089 O O . TYR A 1 135 ? -13.778 -8.497 -0.400 1.00 95.50 135 TYR A O 1
ATOM 1097 N N . GLU A 1 136 ? -14.978 -8.920 -2.245 1.00 94.69 136 GLU A N 1
ATOM 1098 C CA . GLU A 1 136 ? -15.992 -9.719 -1.557 1.00 94.69 136 GLU A CA 1
ATOM 1099 C C . GLU A 1 136 ? -15.362 -10.854 -0.733 1.00 94.69 136 GLU A C 1
ATOM 1101 O O . GLU A 1 136 ? -14.520 -11.610 -1.216 1.00 94.69 136 GLU A O 1
ATOM 1106 N N . GLY A 1 137 ? -15.718 -10.930 0.553 1.00 95.38 137 GLY A N 1
ATOM 1107 C CA . GLY A 1 137 ? -15.195 -11.931 1.475 1.00 95.38 137 GLY A CA 1
ATOM 1108 C C . GLY A 1 137 ? -13.747 -11.720 1.930 1.00 95.38 137 GLY A C 1
ATOM 1109 O O . GLY A 1 137 ? -13.327 -12.410 2.861 1.00 95.38 137 GLY A O 1
ATOM 1110 N N . ASN A 1 138 ? -12.991 -10.779 1.362 1.00 97.75 138 ASN A N 1
ATOM 1111 C CA . ASN A 1 138 ? -11.579 -10.541 1.676 1.00 97.75 138 ASN A CA 1
ATOM 1112 C C . ASN A 1 138 ? -11.382 -9.371 2.650 1.00 97.75 138 ASN A C 1
ATOM 1114 O O . ASN A 1 138 ? -12.277 -8.560 2.879 1.00 97.75 138 ASN A O 1
ATOM 1118 N N . TYR A 1 139 ? -10.191 -9.266 3.239 1.00 98.00 139 TYR A N 1
ATOM 1119 C CA . TYR A 1 139 ? -9.778 -8.055 3.954 1.00 98.00 139 TYR A CA 1
ATOM 1120 C C . TYR A 1 139 ? -8.932 -7.185 3.038 1.00 98.00 139 TYR A C 1
ATOM 1122 O O . TYR A 1 139 ? -8.157 -7.695 2.235 1.00 98.00 139 TYR A O 1
ATOM 1130 N N . ALA A 1 140 ? -9.046 -5.870 3.173 1.00 97.88 140 ALA A N 1
ATOM 1131 C CA . ALA A 1 140 ? -8.255 -4.944 2.384 1.00 97.88 140 ALA A CA 1
ATOM 1132 C C . ALA A 1 140 ? -7.898 -3.688 3.175 1.00 97.88 140 ALA A C 1
ATOM 1134 O O . ALA A 1 140 ? -8.566 -3.320 4.146 1.00 97.88 140 ALA A O 1
ATOM 1135 N N . PHE A 1 141 ? -6.845 -3.008 2.736 1.00 97.94 141 PHE A N 1
ATOM 1136 C CA . PHE A 1 141 ? -6.488 -1.693 3.244 1.00 97.94 141 PHE A CA 1
ATOM 1137 C C . PHE A 1 141 ? -6.019 -0.758 2.142 1.00 97.94 141 PHE A C 1
ATOM 1139 O O . PHE A 1 141 ? -5.452 -1.182 1.138 1.00 97.94 141 PHE A O 1
ATOM 1146 N N . SER A 1 142 ? -6.256 0.533 2.359 1.00 96.38 142 SER A N 1
ATOM 1147 C CA . SER A 1 142 ? -5.730 1.598 1.509 1.00 96.38 142 SER A CA 1
ATOM 1148 C C . SER A 1 142 ? -4.378 2.070 2.018 1.00 96.38 142 SER A C 1
ATOM 1150 O O . SER A 1 142 ? -4.245 2.397 3.200 1.00 96.38 142 SER A O 1
ATOM 1152 N N . ALA A 1 143 ? -3.407 2.160 1.114 1.00 97.44 143 ALA A N 1
ATOM 1153 C CA . ALA A 1 143 ? -2.087 2.707 1.368 1.00 97.44 143 ALA A CA 1
ATOM 1154 C C . ALA A 1 143 ? -1.866 3.964 0.518 1.00 97.44 143 ALA A C 1
ATOM 1156 O O . ALA A 1 143 ? -2.215 4.023 -0.662 1.00 97.44 143 ALA A O 1
ATOM 1157 N N . SER A 1 144 ? -1.278 4.991 1.124 1.00 96.69 144 SER A N 1
ATOM 1158 C CA . SER A 1 144 ? -0.701 6.120 0.384 1.00 96.69 144 SER A CA 1
ATOM 1159 C C . SER A 1 144 ? 0.797 5.886 0.228 1.00 96.69 144 SER A C 1
ATOM 1161 O O . SER A 1 144 ? 1.392 5.259 1.090 1.00 96.69 144 SER A O 1
ATOM 1163 N N . GLY A 1 145 ? 1.433 6.384 -0.828 1.00 96.31 145 GLY A N 1
ATOM 1164 C CA . GLY A 1 145 ? 2.893 6.360 -0.923 1.00 96.31 145 GLY A CA 1
ATOM 1165 C C . GLY A 1 145 ? 3.576 7.159 0.201 1.00 96.31 145 GLY A C 1
ATOM 1166 O O . GLY A 1 145 ? 2.899 7.828 0.996 1.00 96.31 145 GLY A O 1
ATOM 1167 N N . PRO A 1 146 ? 4.916 7.145 0.272 1.00 95.44 146 PRO A N 1
ATOM 1168 C CA . PRO A 1 146 ? 5.641 7.810 1.345 1.00 95.44 146 PRO A CA 1
ATOM 1169 C C . PRO A 1 146 ? 5.394 9.324 1.358 1.00 95.44 146 PRO A C 1
ATOM 1171 O O . PRO A 1 146 ? 4.963 9.929 0.369 1.00 95.44 146 PRO A O 1
ATOM 1174 N N . SER A 1 147 ? 5.669 9.958 2.500 1.00 93.94 147 SER A N 1
ATOM 1175 C CA . SER A 1 147 ? 5.416 11.394 2.707 1.00 93.94 147 SER A CA 1
ATOM 1176 C C . SER A 1 147 ? 3.950 11.783 2.439 1.00 93.94 147 SER A C 1
ATOM 1178 O O . SER A 1 147 ? 3.667 12.772 1.769 1.00 93.94 147 SER A O 1
ATOM 1180 N N . GLY A 1 148 ? 3.002 10.980 2.938 1.00 91.12 148 GLY A N 1
ATOM 1181 C CA . GLY A 1 148 ? 1.565 11.263 2.832 1.00 91.12 148 GLY A CA 1
ATOM 1182 C C . GLY A 1 148 ? 0.982 11.077 1.428 1.00 91.12 148 GLY A C 1
ATOM 1183 O O . GLY A 1 148 ? -0.031 11.695 1.110 1.00 91.12 148 GLY A O 1
ATOM 1184 N N . GLY A 1 149 ? 1.613 10.247 0.594 1.00 93.62 149 GLY A N 1
ATOM 1185 C CA . GLY A 1 149 ? 1.249 10.012 -0.803 1.00 93.62 149 GLY A CA 1
ATOM 1186 C C . GLY A 1 149 ? 1.925 10.962 -1.787 1.00 93.62 149 GLY A C 1
ATOM 1187 O O . GLY A 1 149 ? 1.687 10.863 -2.991 1.00 93.62 149 GLY A O 1
ATOM 1188 N N . GLN A 1 150 ? 2.771 11.876 -1.304 1.00 95.75 150 GLN A N 1
ATOM 1189 C CA . GLN A 1 150 ? 3.451 12.841 -2.164 1.00 95.75 150 GLN A CA 1
ATOM 1190 C C . GLN A 1 150 ? 4.667 12.256 -2.882 1.00 95.75 150 GLN A C 1
ATOM 1192 O O . GLN A 1 150 ? 5.080 12.809 -3.903 1.00 95.75 150 GLN A O 1
ATOM 1197 N N . LYS A 1 151 ? 5.202 11.129 -2.404 1.00 96.44 151 LYS A N 1
ATOM 1198 C CA . LYS A 1 151 ? 6.210 10.334 -3.106 1.00 96.44 151 LYS A CA 1
ATOM 1199 C C . LYS A 1 151 ? 5.605 9.017 -3.574 1.00 96.44 151 LYS A C 1
ATOM 1201 O O . LYS A 1 151 ? 4.743 8.443 -2.911 1.00 96.44 151 LYS A O 1
ATOM 1206 N N . ARG A 1 152 ? 6.071 8.541 -4.725 1.00 96.88 152 ARG A N 1
ATOM 1207 C CA . ARG A 1 152 ? 5.733 7.216 -5.246 1.00 96.88 152 ARG A CA 1
ATOM 1208 C C . ARG A 1 152 ? 6.439 6.147 -4.396 1.00 96.88 152 ARG A C 1
ATOM 1210 O O . ARG A 1 152 ? 7.616 6.346 -4.079 1.00 96.88 152 ARG A O 1
ATOM 1217 N N . PRO A 1 153 ? 5.774 5.031 -4.040 1.00 97.81 153 PRO A N 1
ATOM 1218 C CA . PRO A 1 153 ? 6.456 3.867 -3.475 1.00 97.81 153 PRO A CA 1
ATOM 1219 C C . PRO A 1 153 ? 7.597 3.412 -4.386 1.00 97.81 153 PRO A C 1
ATOM 1221 O O . PRO A 1 153 ? 7.556 3.650 -5.596 1.00 97.81 153 PRO A O 1
ATOM 1224 N N . LYS A 1 154 ? 8.600 2.719 -3.844 1.00 98.12 154 LYS A N 1
ATOM 1225 C CA . LYS A 1 154 ? 9.609 2.092 -4.700 1.00 98.12 154 LYS A CA 1
ATOM 1226 C C . LYS A 1 154 ? 8.959 0.978 -5.519 1.00 98.12 154 LYS A C 1
ATOM 1228 O O . LYS A 1 154 ? 8.382 0.062 -4.941 1.00 98.12 154 LYS A O 1
ATOM 1233 N N . LEU A 1 155 ? 9.044 1.059 -6.842 1.00 98.44 155 LEU A N 1
ATOM 1234 C CA . LEU A 1 155 ? 8.405 0.108 -7.747 1.00 98.44 155 LEU A CA 1
ATOM 1235 C C . LEU A 1 155 ? 9.441 -0.850 -8.335 1.00 98.44 155 LEU A C 1
ATOM 1237 O O . LEU A 1 155 ? 10.458 -0.415 -8.880 1.00 98.44 155 LEU A O 1
ATOM 1241 N N . LEU A 1 156 ? 9.168 -2.148 -8.215 1.00 98.44 156 LEU A N 1
ATOM 1242 C CA . LEU A 1 156 ? 9.966 -3.226 -8.783 1.00 98.44 156 LEU A CA 1
ATOM 1243 C C . LEU A 1 156 ? 9.089 -4.174 -9.603 1.00 98.44 156 LEU A C 1
ATOM 1245 O O . LEU A 1 156 ? 8.003 -4.551 -9.163 1.00 98.44 156 LEU A O 1
ATOM 1249 N N . ASP A 1 157 ? 9.567 -4.581 -10.770 1.00 97.94 157 ASP A N 1
ATOM 1250 C CA . ASP A 1 157 ? 8.901 -5.604 -11.581 1.00 97.94 157 ASP A CA 1
ATOM 1251 C C . ASP A 1 157 ? 9.259 -7.031 -11.103 1.00 97.94 157 ASP A C 1
ATOM 1253 O O . ASP A 1 157 ? 9.999 -7.214 -10.121 1.00 97.94 157 ASP A O 1
ATOM 1257 N N . ARG A 1 158 ? 8.784 -8.064 -11.811 1.00 97.00 158 ARG A N 1
ATOM 1258 C CA . ARG A 1 158 ? 9.061 -9.473 -11.478 1.00 97.00 158 ARG A CA 1
ATOM 1259 C C . ARG A 1 158 ? 10.556 -9.793 -11.474 1.00 97.00 158 ARG A C 1
ATOM 1261 O O . ARG A 1 158 ? 11.022 -10.612 -10.678 1.00 97.00 158 ARG A O 1
ATOM 1268 N N . ARG A 1 159 ? 11.318 -9.150 -12.362 1.00 95.62 159 ARG A N 1
ATOM 1269 C CA . ARG A 1 159 ? 12.769 -9.319 -12.533 1.00 95.62 159 ARG A CA 1
ATOM 1270 C C . ARG A 1 159 ? 13.580 -8.389 -11.632 1.00 95.62 159 ARG A C 1
ATOM 1272 O O . ARG A 1 159 ? 14.804 -8.372 -11.733 1.00 95.62 159 ARG A O 1
ATOM 1279 N N . LYS A 1 160 ? 12.922 -7.654 -10.729 1.00 95.94 160 LYS A N 1
ATOM 1280 C CA . LYS A 1 160 ? 13.524 -6.633 -9.864 1.00 95.94 160 LYS A CA 1
ATOM 1281 C C . LYS A 1 160 ? 14.151 -5.470 -10.651 1.00 95.94 160 LYS A C 1
ATOM 1283 O O . LYS A 1 160 ? 15.018 -4.780 -10.106 1.00 95.94 160 LYS A O 1
ATOM 1288 N N . ARG A 1 161 ? 13.713 -5.213 -11.893 1.00 97.56 161 ARG A N 1
ATOM 1289 C CA . ARG A 1 161 ? 13.963 -3.923 -12.552 1.00 97.56 161 ARG A CA 1
ATOM 1290 C C . ARG A 1 161 ? 13.277 -2.837 -11.736 1.00 97.56 161 ARG A C 1
ATOM 1292 O O . ARG A 1 161 ? 12.216 -3.075 -11.163 1.00 97.56 161 ARG A O 1
ATOM 1299 N N . VAL A 1 162 ? 13.886 -1.662 -11.668 1.00 97.69 162 VAL A N 1
ATOM 1300 C CA . VAL A 1 162 ? 13.357 -0.513 -10.920 1.00 97.69 162 VAL A CA 1
ATOM 1301 C C . VAL A 1 162 ? 12.813 0.546 -11.871 1.00 97.69 162 VAL A C 1
ATOM 1303 O O . VAL A 1 162 ? 13.274 0.661 -13.006 1.00 97.69 162 VAL A O 1
ATOM 1306 N N . LEU A 1 163 ? 11.860 1.357 -11.414 1.00 97.81 163 LEU A N 1
ATOM 1307 C CA . LEU A 1 163 ? 11.443 2.528 -12.185 1.00 97.81 163 LEU A CA 1
ATOM 1308 C C . LEU A 1 163 ? 12.664 3.424 -12.440 1.00 97.81 163 LEU A C 1
ATOM 1310 O O . LEU A 1 163 ? 13.407 3.719 -11.502 1.00 97.81 163 LEU A O 1
ATOM 1314 N N . ARG A 1 164 ? 12.862 3.865 -13.687 1.00 96.75 164 ARG A N 1
ATOM 1315 C CA . ARG A 1 164 ? 14.029 4.660 -14.106 1.00 96.75 164 ARG A CA 1
ATOM 1316 C C . ARG A 1 164 ? 14.312 5.850 -13.180 1.00 96.75 164 ARG A C 1
ATOM 1318 O O . ARG A 1 164 ? 15.457 6.030 -12.783 1.00 96.75 164 ARG A O 1
ATOM 1325 N N . ASP A 1 165 ? 13.287 6.587 -12.759 1.00 94.75 165 ASP A N 1
ATOM 1326 C CA . ASP A 1 165 ? 13.430 7.763 -11.878 1.00 94.75 165 ASP A CA 1
ATOM 1327 C C . ASP A 1 165 ? 13.839 7.419 -10.436 1.00 94.75 165 ASP A C 1
ATOM 1329 O O . ASP A 1 165 ? 14.199 8.290 -9.648 1.00 94.75 165 ASP A O 1
ATOM 1333 N N . GLN A 1 166 ? 13.753 6.141 -10.064 1.00 95.50 166 GLN A N 1
ATOM 1334 C CA . GLN A 1 166 ? 14.116 5.607 -8.751 1.00 95.50 166 GLN A CA 1
ATOM 1335 C C . GLN A 1 166 ? 15.416 4.785 -8.799 1.00 95.50 166 GLN A C 1
ATOM 1337 O O . GLN A 1 166 ? 15.806 4.193 -7.785 1.00 95.50 166 GLN A O 1
ATOM 1342 N N . ALA A 1 167 ? 16.048 4.695 -9.972 1.00 95.38 167 ALA A N 1
ATOM 1343 C CA . ALA A 1 167 ? 17.207 3.855 -10.228 1.00 95.38 167 ALA A CA 1
ATOM 1344 C C . ALA A 1 167 ? 18.521 4.542 -9.843 1.00 95.38 167 ALA A C 1
ATOM 1346 O O . ALA A 1 167 ? 18.667 5.759 -9.945 1.00 95.38 167 ALA A O 1
ATOM 1347 N N . THR A 1 168 ? 19.514 3.751 -9.441 1.00 95.56 168 THR A N 1
ATOM 1348 C CA . THR A 1 168 ? 20.904 4.219 -9.353 1.00 95.56 168 THR A CA 1
ATOM 1349 C C . THR A 1 168 ? 21.558 4.238 -10.741 1.00 95.56 168 THR A C 1
ATOM 1351 O O . THR A 1 168 ? 21.093 3.559 -11.659 1.00 95.56 168 THR A O 1
ATOM 1354 N N . GLY A 1 169 ? 22.675 4.962 -10.898 1.00 95.50 169 GLY A N 1
ATOM 1355 C CA . GLY A 1 169 ? 23.441 4.979 -12.156 1.00 95.50 169 GLY A CA 1
ATOM 1356 C C . GLY A 1 169 ? 23.839 3.575 -12.632 1.00 95.50 169 GLY A C 1
ATOM 1357 O O . GLY A 1 169 ? 23.590 3.219 -13.779 1.00 95.50 169 GLY A O 1
ATOM 1358 N N . GLU A 1 170 ? 24.312 2.725 -11.715 1.00 95.75 170 GLU A N 1
ATOM 1359 C CA . GLU A 1 170 ? 24.664 1.322 -11.989 1.00 95.75 170 GLU A CA 1
ATOM 1360 C C . GLU A 1 170 ? 23.472 0.502 -12.523 1.00 95.75 170 GLU A C 1
ATOM 1362 O O . GLU A 1 170 ? 23.627 -0.336 -13.411 1.00 95.75 170 GLU A O 1
ATOM 1367 N N . GLN A 1 171 ? 22.261 0.732 -12.002 1.00 95.50 171 GLN A N 1
ATOM 1368 C CA . GLN A 1 171 ? 21.061 0.033 -12.475 1.00 95.50 171 GLN A CA 1
ATOM 1369 C C . GLN A 1 171 ? 20.670 0.468 -13.891 1.00 95.50 171 GLN A C 1
ATOM 1371 O O . GLN A 1 171 ? 20.215 -0.366 -14.675 1.00 95.50 171 GLN A O 1
ATOM 1376 N N . ILE A 1 172 ? 20.869 1.747 -14.223 1.00 95.81 172 ILE A N 1
ATOM 1377 C CA . ILE A 1 172 ? 20.624 2.286 -15.566 1.00 95.81 172 ILE A CA 1
ATOM 1378 C C . ILE A 1 172 ? 21.627 1.694 -16.563 1.00 95.81 172 ILE A C 1
ATOM 1380 O O . ILE A 1 172 ? 21.209 1.202 -17.609 1.00 95.81 172 ILE A O 1
ATOM 1384 N N . GLU A 1 173 ? 22.919 1.674 -16.227 1.00 96.31 173 GLU A N 1
ATOM 1385 C CA . GLU A 1 173 ? 23.982 1.103 -17.072 1.00 96.31 173 GLU A CA 1
ATOM 1386 C C . GLU A 1 173 ? 23.764 -0.387 -17.360 1.00 96.31 173 GLU A C 1
ATOM 1388 O O . GLU A 1 173 ? 23.999 -0.855 -18.472 1.00 96.31 173 GLU A O 1
ATOM 1393 N N . ARG A 1 174 ? 23.247 -1.135 -16.378 1.00 95.50 174 ARG A N 1
ATOM 1394 C CA . ARG A 1 174 ? 22.913 -2.562 -16.524 1.00 95.50 174 ARG A CA 1
ATOM 1395 C C . ARG A 1 174 ? 21.555 -2.831 -17.174 1.00 95.50 174 ARG A C 1
ATOM 1397 O O . ARG A 1 174 ? 21.129 -3.984 -17.207 1.00 95.50 174 ARG A O 1
ATOM 1404 N N . ASN A 1 175 ? 20.853 -1.801 -17.648 1.00 93.94 175 ASN A N 1
ATOM 1405 C CA . ASN A 1 175 ? 19.503 -1.908 -18.204 1.00 93.94 175 ASN A CA 1
ATOM 1406 C C . ASN A 1 175 ? 18.504 -2.624 -17.262 1.00 93.94 175 ASN A C 1
ATOM 1408 O O . ASN A 1 175 ? 17.581 -3.310 -17.700 1.00 93.94 175 ASN A O 1
ATOM 1412 N N . MET A 1 176 ? 18.677 -2.471 -15.943 1.00 95.62 176 MET A N 1
ATOM 1413 C CA . MET A 1 176 ? 17.782 -3.024 -14.917 1.00 95.62 176 MET A CA 1
ATOM 1414 C C . MET A 1 176 ? 16.683 -2.026 -14.544 1.00 95.62 176 MET A C 1
ATOM 1416 O O . MET A 1 176 ? 16.369 -1.831 -13.367 1.00 95.62 176 MET A O 1
ATOM 1420 N N . VAL A 1 177 ? 16.116 -1.365 -15.552 1.00 97.69 177 VAL A N 1
ATOM 1421 C CA . VAL A 1 177 ? 15.112 -0.318 -15.370 1.00 97.69 177 VAL A CA 1
ATOM 1422 C C . VAL A 1 177 ? 13.900 -0.531 -16.271 1.00 97.69 177 VAL A C 1
ATOM 1424 O O . VAL A 1 177 ? 13.995 -1.171 -17.319 1.00 97.69 177 VAL A O 1
ATOM 1427 N N . PHE A 1 178 ? 12.763 0.017 -15.860 1.00 97.88 178 PHE A N 1
ATOM 1428 C CA . PHE A 1 178 ? 11.579 0.190 -16.700 1.00 97.88 178 PHE A CA 1
ATOM 1429 C C . PHE A 1 178 ? 11.139 1.659 -16.688 1.00 97.88 178 PHE A C 1
ATOM 1431 O O . PHE A 1 178 ? 11.515 2.437 -15.803 1.00 97.88 178 PHE A O 1
ATOM 1438 N N . SER A 1 179 ? 10.394 2.058 -17.710 1.00 96.94 179 SER A N 1
ATOM 1439 C CA . SER A 1 179 ? 9.907 3.421 -17.917 1.00 96.94 179 SER A CA 1
ATOM 1440 C C . SER A 1 179 ? 8.567 3.678 -17.222 1.00 96.94 179 SER A C 1
ATOM 1442 O O . SER A 1 179 ? 7.824 2.758 -16.895 1.00 96.94 179 SER A O 1
ATOM 1444 N N . GLU A 1 180 ? 8.219 4.949 -17.022 1.00 95.44 180 GLU A N 1
ATOM 1445 C CA . GLU A 1 180 ? 6.942 5.337 -16.405 1.00 95.44 180 GLU A CA 1
ATOM 1446 C C . GLU A 1 180 ? 5.710 4.855 -17.195 1.00 95.44 180 GLU A C 1
ATOM 1448 O O . GLU A 1 180 ? 4.659 4.582 -16.614 1.00 95.44 180 GLU A O 1
ATOM 1453 N N . ASN A 1 181 ? 5.837 4.687 -18.514 1.00 94.38 181 ASN A N 1
ATOM 1454 C CA . ASN A 1 181 ? 4.748 4.195 -19.357 1.00 94.38 181 ASN A CA 1
ATOM 1455 C C . ASN A 1 181 ? 4.415 2.722 -19.100 1.00 94.38 181 ASN A C 1
ATOM 1457 O O . ASN A 1 181 ? 3.250 2.359 -19.193 1.00 94.38 181 ASN A O 1
ATOM 1461 N N . GLU A 1 182 ? 5.395 1.919 -18.679 1.00 96.81 182 GLU A N 1
ATOM 1462 C CA . GLU A 1 182 ? 5.206 0.502 -18.341 1.00 96.81 182 GLU A CA 1
ATOM 1463 C C . GLU A 1 182 ? 4.535 0.306 -16.964 1.00 96.81 182 GLU A C 1
ATOM 1465 O O . GLU A 1 182 ? 4.186 -0.817 -16.605 1.00 96.81 182 GLU A O 1
ATOM 1470 N N . ILE A 1 183 ? 4.336 1.365 -16.158 1.00 96.31 183 ILE A N 1
ATOM 1471 C CA . ILE A 1 183 ? 3.793 1.223 -14.792 1.00 96.31 183 ILE A CA 1
ATOM 1472 C C . ILE A 1 183 ? 2.424 0.538 -14.800 1.00 96.31 183 ILE A C 1
ATOM 1474 O O . ILE A 1 183 ? 2.185 -0.336 -13.974 1.00 96.31 183 ILE A O 1
ATOM 1478 N N . LEU A 1 184 ? 1.519 0.912 -15.706 1.00 95.06 184 LEU A N 1
ATOM 1479 C CA . LEU A 1 184 ? 0.15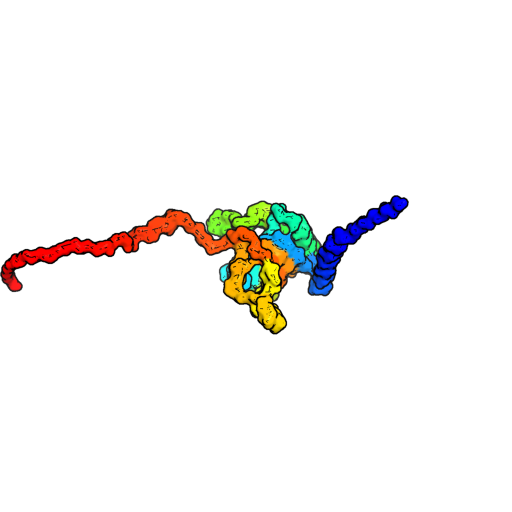9 0.354 -15.720 1.00 95.06 184 LEU A CA 1
ATOM 1480 C C . LEU A 1 184 ? 0.079 -1.036 -16.362 1.00 95.06 184 LEU A C 1
ATOM 1482 O O . LEU A 1 184 ? -0.921 -1.728 -16.164 1.00 95.06 184 LEU A O 1
ATOM 1486 N N . ASP A 1 185 ? 1.132 -1.446 -17.070 1.00 95.44 185 ASP A N 1
ATOM 1487 C CA . ASP A 1 185 ? 1.284 -2.794 -17.620 1.00 95.44 185 ASP A CA 1
ATOM 1488 C C . ASP A 1 185 ? 1.886 -3.747 -16.580 1.00 95.44 185 ASP A C 1
ATOM 1490 O O . ASP A 1 185 ? 1.508 -4.911 -16.508 1.00 95.44 185 ASP A O 1
ATOM 1494 N N . ILE A 1 186 ? 2.785 -3.248 -15.724 1.00 97.81 186 ILE A N 1
ATOM 1495 C CA . ILE A 1 186 ? 3.447 -4.034 -14.670 1.00 97.81 186 ILE A CA 1
ATOM 1496 C C . ILE A 1 186 ? 2.605 -4.074 -13.385 1.00 97.81 186 ILE A C 1
ATOM 1498 O O . ILE A 1 186 ? 2.541 -5.098 -12.704 1.00 97.81 186 ILE A O 1
ATOM 1502 N N . PHE A 1 187 ? 1.965 -2.959 -13.029 1.00 97.44 187 PHE A N 1
ATOM 1503 C CA . PHE A 1 187 ? 1.207 -2.770 -11.790 1.00 97.44 187 PHE A CA 1
ATOM 1504 C C . PHE A 1 187 ? -0.276 -2.521 -12.081 1.00 97.44 187 PHE A C 1
ATOM 1506 O O . PHE A 1 187 ? -0.861 -1.568 -11.570 1.00 97.44 187 PHE A O 1
ATOM 1513 N N . TYR A 1 188 ? -0.907 -3.345 -12.915 1.00 95.62 188 TYR A N 1
ATOM 1514 C CA . TYR A 1 188 ? -2.344 -3.233 -13.175 1.00 95.62 188 TYR A CA 1
ATOM 1515 C C . TYR A 1 188 ? -3.179 -3.612 -11.941 1.00 95.62 188 TYR A C 1
ATOM 1517 O O . TYR A 1 188 ? -2.774 -4.434 -11.116 1.00 95.62 188 TYR A O 1
ATOM 1525 N N . GLY A 1 189 ? -4.372 -3.027 -11.802 1.00 95.75 189 GLY A N 1
ATOM 1526 C CA . GLY A 1 189 ? -5.319 -3.466 -10.777 1.00 95.75 189 GLY A CA 1
ATOM 1527 C C . GLY A 1 189 ? -5.638 -4.930 -11.034 1.00 95.75 189 GLY A C 1
ATOM 1528 O O . GLY A 1 189 ? -5.914 -5.273 -12.173 1.00 95.75 189 GLY A O 1
ATOM 1529 N N . GLY A 1 190 ? -5.542 -5.802 -10.034 1.00 95.75 190 GLY A N 1
ATOM 1530 C CA . GLY A 1 190 ? -5.630 -7.249 -10.233 1.00 95.75 190 GLY A CA 1
ATOM 1531 C C . GLY A 1 190 ? -4.333 -8.018 -10.038 1.00 95.75 190 GLY A C 1
ATOM 1532 O O . GLY A 1 190 ? -4.401 -9.208 -9.740 1.00 95.75 190 GLY A O 1
ATOM 1533 N N . VAL A 1 191 ? -3.183 -7.352 -10.162 1.00 97.50 191 VAL A N 1
ATOM 1534 C CA . VAL A 1 191 ? -1.879 -8.013 -10.099 1.00 97.50 191 VAL A CA 1
ATOM 1535 C C . VAL A 1 191 ? -1.538 -8.494 -8.686 1.00 97.50 191 VAL A C 1
ATOM 1537 O O . VAL A 1 191 ? -1.832 -7.827 -7.688 1.00 97.50 191 VAL A O 1
ATOM 1540 N N . THR A 1 192 ? -0.873 -9.640 -8.615 1.00 98.12 192 THR A N 1
ATOM 1541 C CA . THR A 1 192 ? -0.234 -10.189 -7.421 1.00 98.12 192 THR A CA 1
ATOM 1542 C C . THR A 1 192 ? 1.111 -9.505 -7.194 1.00 98.12 192 THR A C 1
ATOM 1544 O O . THR A 1 192 ? 1.901 -9.316 -8.121 1.00 98.12 192 THR A O 1
ATOM 1547 N N . ALA A 1 193 ? 1.392 -9.133 -5.950 1.00 98.56 193 ALA A N 1
ATOM 1548 C CA . ALA A 1 193 ? 2.610 -8.435 -5.576 1.00 98.56 193 ALA A CA 1
ATOM 1549 C C . ALA A 1 193 ? 3.097 -8.824 -4.176 1.00 98.56 193 ALA A C 1
ATOM 1551 O O . ALA A 1 193 ? 2.328 -9.249 -3.313 1.00 98.56 193 ALA A O 1
ATOM 1552 N N . ASP A 1 194 ? 4.384 -8.592 -3.936 1.00 98.62 194 ASP A N 1
ATOM 1553 C CA . ASP A 1 194 ? 4.926 -8.451 -2.588 1.00 98.62 194 ASP A CA 1
ATOM 1554 C C . ASP A 1 194 ? 4.984 -6.958 -2.246 1.00 98.62 194 ASP A C 1
ATOM 1556 O O . ASP A 1 194 ? 5.396 -6.141 -3.075 1.00 98.62 194 ASP A O 1
ATOM 1560 N N . VAL A 1 195 ? 4.593 -6.578 -1.030 1.00 98.50 195 VAL A N 1
ATOM 1561 C CA . VAL A 1 195 ? 4.566 -5.167 -0.612 1.00 98.50 195 VAL A CA 1
ATOM 1562 C C . VAL A 1 195 ? 5.245 -4.959 0.730 1.00 98.50 195 VAL A C 1
ATOM 1564 O O . VAL A 1 195 ? 5.172 -5.803 1.624 1.00 98.50 195 VAL A O 1
ATOM 1567 N N . ILE A 1 196 ? 5.872 -3.797 0.880 1.00 98.25 196 ILE A N 1
ATOM 1568 C CA . ILE A 1 196 ? 6.385 -3.293 2.152 1.00 98.25 196 ILE A CA 1
ATOM 1569 C C . ILE A 1 196 ? 5.521 -2.105 2.546 1.00 98.25 196 ILE A C 1
ATOM 1571 O O . ILE A 1 196 ? 5.426 -1.129 1.800 1.00 98.25 196 ILE A O 1
ATOM 1575 N N . VAL A 1 197 ? 4.884 -2.198 3.708 1.00 98.19 197 VAL A N 1
ATOM 1576 C CA . VAL A 1 197 ? 3.916 -1.205 4.182 1.00 98.19 197 VAL A CA 1
ATOM 1577 C C . VAL A 1 197 ? 4.161 -0.858 5.645 1.00 98.19 197 VAL A C 1
ATOM 1579 O O . VAL A 1 197 ? 4.590 -1.715 6.413 1.00 98.19 197 VAL A O 1
ATOM 1582 N N . SER A 1 198 ? 3.875 0.383 6.038 1.00 97.69 198 SER A N 1
ATOM 1583 C CA . SER A 1 198 ? 4.037 0.890 7.404 1.00 97.69 198 SER A CA 1
ATOM 1584 C C . SER A 1 198 ? 2.733 1.464 7.946 1.00 97.69 198 SER A C 1
ATOM 1586 O O . SER A 1 198 ? 2.106 2.308 7.304 1.00 97.69 198 SER A O 1
ATOM 1588 N N . PHE A 1 199 ? 2.309 1.016 9.126 1.00 98.06 199 PHE A N 1
ATOM 1589 C CA . PHE A 1 199 ? 1.077 1.468 9.775 1.00 98.06 199 PHE A CA 1
ATOM 1590 C C . PHE A 1 199 ? 1.364 2.542 10.825 1.00 98.06 199 PHE A C 1
ATOM 1592 O O . PHE A 1 199 ? 2.283 2.419 11.624 1.00 98.06 199 PHE A O 1
ATOM 1599 N N . PHE A 1 200 ? 0.562 3.602 10.885 1.00 96.94 200 PHE A N 1
ATOM 1600 C CA . PHE A 1 200 ? 0.782 4.677 11.855 1.00 96.94 200 PHE A CA 1
ATOM 1601 C C . PHE A 1 200 ? -0.527 5.288 12.351 1.00 96.94 200 PHE A C 1
ATOM 1603 O O . PHE A 1 200 ? -1.498 5.410 11.604 1.00 96.94 200 PHE A O 1
ATOM 1610 N N . GLY A 1 201 ? -0.540 5.680 13.626 1.00 96.50 201 GLY A N 1
ATOM 1611 C CA . GLY A 1 201 ? -1.622 6.452 14.228 1.00 96.50 201 GLY A CA 1
ATOM 1612 C C . GLY A 1 201 ? -1.469 7.953 13.970 1.00 96.50 201 GLY A C 1
ATOM 1613 O O . GLY A 1 201 ? -0.357 8.462 13.830 1.00 96.50 201 GLY A O 1
ATOM 1614 N N . THR A 1 202 ? -2.583 8.678 13.904 1.00 94.56 202 THR A N 1
ATOM 1615 C CA . THR A 1 202 ? -2.615 10.145 13.845 1.00 94.56 202 THR A CA 1
ATOM 1616 C C . THR A 1 202 ? -3.839 10.697 14.566 1.00 94.56 202 THR A C 1
ATOM 1618 O O . THR A 1 202 ? -4.906 10.084 14.555 1.00 94.56 202 THR A O 1
ATOM 1621 N N . GLU A 1 203 ? -3.686 11.890 15.132 1.00 93.12 203 GLU A N 1
ATOM 1622 C CA . GLU A 1 203 ? -4.736 12.626 15.845 1.00 93.12 203 GLU A CA 1
ATOM 1623 C C . GLU A 1 203 ? -5.300 13.794 15.023 1.00 93.12 203 GLU A C 1
ATOM 1625 O O . GLU A 1 203 ? -6.193 14.506 15.472 1.00 93.12 203 GLU A O 1
ATOM 1630 N N . LYS A 1 204 ? -4.809 14.011 13.792 1.00 87.69 204 LYS A N 1
ATOM 1631 C CA . LYS A 1 204 ? -5.284 15.109 12.936 1.00 87.69 204 LYS A CA 1
ATOM 1632 C C . LYS A 1 204 ? -6.772 14.923 12.602 1.00 87.69 204 LYS A C 1
ATOM 1634 O O . LYS A 1 204 ? -7.123 14.080 11.769 1.00 87.69 204 LYS A O 1
ATOM 1639 N N . GLY A 1 205 ? -7.631 15.709 13.249 1.00 84.31 205 GLY A N 1
ATOM 1640 C CA . GLY A 1 205 ? -9.095 15.656 13.164 1.00 84.31 205 GLY A CA 1
ATOM 1641 C C . GLY A 1 205 ? -9.731 14.746 14.221 1.00 84.31 205 GLY A C 1
ATOM 1642 O O . GLY A 1 205 ? -10.614 15.182 14.945 1.00 84.31 205 GLY A O 1
ATOM 1643 N N . SER A 1 206 ? -9.277 13.496 14.319 1.00 91.81 206 SER A N 1
ATOM 1644 C CA . SER A 1 206 ? -9.594 12.549 15.401 1.00 91.81 206 SER A CA 1
ATOM 1645 C C . SER A 1 206 ? -8.612 11.372 15.343 1.00 91.81 206 SER A C 1
ATOM 1647 O O . SER A 1 206 ? -7.806 11.289 14.409 1.00 91.81 206 SER A O 1
ATOM 1649 N N . ASN A 1 207 ? -8.695 10.415 16.267 1.00 95.69 207 ASN A N 1
ATOM 1650 C CA . ASN A 1 207 ? -7.862 9.210 16.202 1.00 95.69 207 ASN A CA 1
ATOM 1651 C C . ASN A 1 207 ? -8.101 8.439 14.892 1.00 95.69 207 ASN A C 1
ATOM 1653 O O . ASN A 1 207 ? -9.225 8.348 14.388 1.00 95.69 207 ASN A O 1
ATOM 1657 N N . GLY A 1 208 ? -7.025 7.942 14.287 1.00 97.38 208 GLY A N 1
ATOM 1658 C CA . GLY A 1 208 ? -7.069 7.183 13.040 1.00 97.38 208 GLY A CA 1
ATOM 1659 C C . GLY A 1 208 ? -5.772 6.429 12.785 1.00 97.38 208 GLY A C 1
ATOM 1660 O O . GLY A 1 208 ? -4.701 6.941 13.099 1.00 97.38 208 GLY A O 1
ATOM 1661 N N . ILE A 1 209 ? -5.866 5.231 12.211 1.00 97.94 209 ILE A N 1
ATOM 1662 C CA . ILE A 1 209 ? -4.718 4.404 11.824 1.00 97.94 209 ILE A CA 1
ATOM 1663 C C . ILE A 1 209 ? -4.686 4.299 10.303 1.00 97.94 209 ILE A C 1
ATOM 1665 O O . ILE A 1 209 ? -5.620 3.789 9.679 1.00 97.94 209 ILE A O 1
ATOM 1669 N N . PHE A 1 210 ? -3.584 4.748 9.716 1.00 97.44 210 PHE A N 1
ATOM 1670 C CA . PHE A 1 210 ? -3.357 4.805 8.277 1.00 97.44 210 PHE A CA 1
ATOM 1671 C C . PHE A 1 210 ? -2.161 3.941 7.876 1.00 97.44 210 PHE A C 1
ATOM 1673 O O . PHE A 1 210 ? -1.424 3.445 8.727 1.00 97.44 210 PHE A O 1
ATOM 1680 N N . CYS A 1 211 ? -1.990 3.756 6.569 1.00 98.06 211 CYS A N 1
ATOM 1681 C CA . CYS A 1 211 ? -0.949 2.921 5.996 1.00 98.06 211 CYS A CA 1
ATOM 1682 C C . CYS A 1 211 ? -0.160 3.699 4.930 1.00 98.06 211 CYS A C 1
ATOM 1684 O O . CYS A 1 211 ? -0.749 4.355 4.063 1.00 98.06 211 CYS A O 1
ATOM 1686 N N . SER A 1 212 ? 1.167 3.623 5.015 1.00 97.75 212 SER A N 1
ATOM 1687 C CA . SER A 1 212 ? 2.118 4.083 4.004 1.00 97.75 212 SER A CA 1
ATOM 1688 C C . SER A 1 212 ? 2.648 2.882 3.221 1.00 97.75 212 SER A C 1
ATOM 1690 O O . SER A 1 212 ? 3.021 1.875 3.818 1.00 97.75 212 SER A O 1
ATOM 1692 N N . GLY A 1 213 ? 2.669 2.960 1.894 1.00 97.75 213 GLY A N 1
ATOM 1693 C CA . GLY A 1 213 ? 3.279 1.970 1.015 1.00 97.75 213 GLY A CA 1
ATOM 1694 C C . GLY A 1 213 ? 4.702 2.375 0.670 1.00 97.75 213 GLY A C 1
ATOM 1695 O O . GLY A 1 213 ? 4.903 3.346 -0.052 1.00 97.75 213 GLY A O 1
ATOM 1696 N N . GLU A 1 214 ? 5.683 1.624 1.157 1.00 97.56 214 GLU A N 1
ATOM 1697 C CA . GLU A 1 214 ? 7.103 1.952 1.002 1.00 97.56 214 GLU A CA 1
ATOM 1698 C C . GLU A 1 214 ? 7.682 1.360 -0.287 1.00 97.56 214 GLU A C 1
ATOM 1700 O O . GLU A 1 214 ? 8.421 2.027 -1.016 1.00 97.56 214 GLU A O 1
ATOM 1705 N N . ALA A 1 215 ? 7.316 0.116 -0.602 1.00 98.12 215 ALA A N 1
ATOM 1706 C CA . ALA A 1 215 ? 7.754 -0.564 -1.814 1.00 98.12 215 ALA A CA 1
ATOM 1707 C C . ALA A 1 215 ? 6.725 -1.584 -2.308 1.00 98.12 215 ALA A C 1
ATOM 1709 O O . ALA A 1 215 ? 5.998 -2.187 -1.517 1.00 98.12 215 ALA A O 1
ATOM 1710 N N . ILE A 1 216 ? 6.708 -1.798 -3.621 1.00 98.62 216 ILE A N 1
ATOM 1711 C CA . ILE A 1 216 ? 5.872 -2.776 -4.311 1.00 98.62 216 ILE A CA 1
ATOM 1712 C C . ILE A 1 216 ? 6.761 -3.543 -5.282 1.00 98.62 216 ILE A C 1
ATOM 1714 O O . ILE A 1 216 ? 7.439 -2.938 -6.114 1.00 98.62 216 ILE A O 1
ATOM 1718 N N . ARG A 1 217 ? 6.726 -4.872 -5.205 1.00 98.56 217 ARG A N 1
ATOM 1719 C CA . ARG A 1 217 ? 7.293 -5.763 -6.212 1.00 98.56 217 ARG A CA 1
ATOM 1720 C C . ARG A 1 217 ? 6.166 -6.528 -6.891 1.00 98.56 217 ARG A C 1
ATOM 1722 O O . ARG A 1 217 ? 5.590 -7.426 -6.280 1.00 98.56 217 ARG A O 1
ATOM 1729 N N . SER A 1 218 ? 5.874 -6.188 -8.140 1.00 98.31 218 SER A N 1
ATOM 1730 C CA . SER A 1 218 ? 4.896 -6.919 -8.945 1.00 98.31 218 SER A CA 1
ATOM 1731 C C . SER A 1 218 ? 5.418 -8.311 -9.293 1.00 98.31 218 SER A C 1
ATOM 1733 O O . SER A 1 218 ? 6.617 -8.501 -9.509 1.00 98.31 218 SER A O 1
ATOM 1735 N N . HIS A 1 219 ? 4.529 -9.300 -9.328 1.00 98.00 219 HIS A N 1
ATOM 1736 C CA . HIS A 1 219 ? 4.819 -10.614 -9.909 1.00 98.00 219 HIS A CA 1
ATOM 1737 C C . HIS A 1 219 ? 4.398 -10.690 -11.380 1.00 98.00 219 HIS A C 1
ATOM 1739 O O . HIS A 1 219 ? 4.741 -11.664 -12.043 1.00 98.00 219 HIS A O 1
ATOM 1745 N N . GLU A 1 220 ? 3.717 -9.653 -11.890 1.00 96.81 220 GLU A N 1
ATOM 1746 C CA . GLU A 1 220 ? 3.152 -9.585 -13.249 1.00 96.81 220 GLU A CA 1
ATOM 1747 C C . GLU A 1 220 ? 2.173 -10.738 -13.540 1.00 96.81 220 GLU A C 1
ATOM 1749 O O . GLU A 1 220 ? 1.965 -11.145 -14.678 1.00 96.81 220 GLU A O 1
ATOM 1754 N N . GLU A 1 221 ? 1.548 -11.259 -12.485 1.00 95.38 221 GLU A N 1
ATOM 1755 C CA . GLU A 1 221 ? 0.602 -12.373 -12.505 1.00 95.38 221 GLU A CA 1
ATOM 1756 C C . GLU A 1 221 ? -0.709 -11.930 -11.857 1.00 95.38 221 GLU A C 1
ATOM 1758 O O . GLU A 1 221 ? -0.690 -11.181 -10.883 1.00 95.38 221 GLU A O 1
ATOM 1763 N N . GLY A 1 222 ? -1.843 -12.417 -12.355 1.00 93.31 222 GLY A N 1
ATOM 1764 C CA . GLY A 1 222 ? -3.167 -12.104 -11.817 1.00 93.31 222 GLY A CA 1
ATOM 1765 C C . GLY A 1 222 ? -4.148 -11.656 -12.896 1.00 93.31 222 GLY A C 1
ATOM 1766 O O . GLY A 1 222 ? -3.772 -11.231 -13.984 1.00 93.31 222 GLY A O 1
ATOM 1767 N N . GLU A 1 223 ? -5.437 -11.767 -12.600 1.00 91.69 223 GLU A N 1
ATOM 1768 C CA . GLU A 1 223 ? -6.483 -11.287 -13.500 1.00 91.69 223 GLU A CA 1
ATOM 1769 C C . GLU A 1 223 ? -6.704 -9.789 -13.289 1.00 91.69 223 GLU A C 1
ATOM 1771 O O . GLU A 1 223 ? -6.885 -9.343 -12.149 1.00 91.69 223 GLU A O 1
ATOM 1776 N N . ARG A 1 224 ? -6.714 -9.023 -14.385 1.00 90.62 224 ARG A N 1
ATOM 1777 C CA . ARG A 1 224 ? -6.903 -7.571 -14.362 1.00 90.62 224 ARG A CA 1
ATOM 1778 C C . ARG A 1 224 ? -8.283 -7.208 -13.805 1.00 90.62 224 ARG A C 1
ATOM 1780 O O . ARG A 1 224 ? -9.313 -7.620 -14.319 1.00 90.62 224 ARG A O 1
ATOM 1787 N N . MET A 1 225 ? -8.289 -6.396 -12.758 1.00 86.25 225 MET A N 1
ATOM 1788 C CA . MET A 1 225 ? -9.456 -5.840 -12.090 1.00 86.25 225 MET A CA 1
ATOM 1789 C C . MET A 1 225 ? -9.576 -4.347 -12.390 1.00 86.25 225 MET A C 1
ATOM 1791 O O . MET A 1 225 ? -8.722 -3.553 -11.991 1.00 86.25 225 MET A O 1
ATOM 1795 N N . GLY A 1 226 ? -10.696 -3.965 -12.998 1.00 66.75 226 GLY A N 1
ATOM 1796 C CA . GLY A 1 226 ? -11.093 -2.570 -13.178 1.00 66.75 226 GLY A CA 1
ATOM 1797 C C . GLY A 1 226 ? -10.369 -1.832 -14.311 1.00 66.75 226 GLY A C 1
ATOM 1798 O O . GLY A 1 226 ? -9.195 -2.066 -14.599 1.00 66.75 226 GLY A O 1
ATOM 1799 N N . GLY A 1 227 ? -11.105 -0.912 -14.947 1.00 50.44 227 GLY A N 1
ATOM 1800 C CA . GLY A 1 227 ? -10.562 0.053 -15.910 1.00 50.44 227 GLY A CA 1
ATOM 1801 C C . GLY A 1 227 ? -11.407 0.366 -17.150 1.00 50.44 227 GLY A C 1
ATOM 1802 O O . GLY A 1 227 ? -10.921 1.111 -17.990 1.00 50.44 227 GLY A O 1
ATOM 1803 N N . GLY A 1 228 ? -12.632 -0.153 -17.281 1.00 40.69 228 GLY A N 1
ATOM 1804 C CA . GLY A 1 228 ? -13.581 0.237 -18.332 1.00 40.69 228 GLY A CA 1
ATOM 1805 C C . GLY A 1 228 ? -14.963 0.514 -17.744 1.00 40.69 228 GLY A C 1
ATOM 1806 O O . GLY A 1 228 ? -15.314 -0.050 -16.704 1.00 40.69 228 GLY A O 1
ATOM 1807 N N . VAL A 1 229 ? -15.732 1.397 -18.385 1.00 38.78 229 VAL A N 1
ATOM 1808 C CA . VAL A 1 229 ? -17.198 1.388 -18.252 1.00 38.78 229 VAL A CA 1
ATOM 1809 C C . VAL A 1 229 ? -17.657 -0.027 -18.626 1.00 38.78 229 VAL A C 1
ATOM 1811 O O . VAL A 1 229 ? -17.052 -0.645 -19.501 1.00 38.78 229 VAL A O 1
ATOM 1814 N N . TYR A 1 230 ? -18.643 -0.580 -17.917 1.00 38.50 230 TYR A N 1
ATOM 1815 C CA . TYR A 1 230 ? -19.308 -1.789 -18.397 1.00 38.50 230 TYR A CA 1
ATOM 1816 C C . TYR A 1 230 ? -20.072 -1.338 -19.638 1.00 38.50 230 TYR A C 1
ATOM 1818 O O . TYR A 1 230 ? -21.049 -0.620 -19.482 1.00 38.50 230 TYR A O 1
ATOM 1826 N N . VAL A 1 231 ? -19.499 -1.605 -20.809 1.00 47.09 231 VAL A N 1
ATOM 1827 C CA . VAL A 1 231 ? -20.123 -1.343 -22.102 1.00 47.09 231 VAL A CA 1
ATOM 1828 C C . VAL A 1 231 ? -20.680 -2.688 -22.542 1.00 47.09 231 VAL A C 1
ATOM 1830 O O . VAL A 1 231 ? -19.890 -3.614 -22.756 1.00 47.09 231 VAL A O 1
ATOM 1833 N N . ASP A 1 232 ? -21.998 -2.851 -22.548 1.00 47.88 232 ASP A N 1
ATOM 1834 C CA . ASP A 1 232 ? -22.632 -4.029 -23.148 1.00 47.88 232 ASP A CA 1
ATOM 1835 C C . ASP A 1 232 ? -22.967 -3.768 -24.625 1.00 47.88 232 ASP A C 1
ATOM 1837 O O . ASP A 1 232 ? -22.609 -2.727 -25.174 1.00 47.88 232 ASP A O 1
ATOM 1841 N N . ALA A 1 233 ? -23.515 -4.769 -25.323 1.00 62.28 233 ALA A N 1
ATOM 1842 C CA . ALA A 1 233 ? -23.839 -4.619 -26.743 1.00 62.28 233 ALA A CA 1
ATOM 1843 C C . ALA A 1 233 ? -24.850 -3.480 -26.969 1.00 62.28 233 ALA A C 1
ATOM 1845 O O . ALA A 1 233 ? -24.732 -2.765 -27.957 1.00 62.28 233 ALA A O 1
ATOM 1846 N N . ASP A 1 234 ? -25.749 -3.264 -26.009 1.00 67.31 234 ASP A N 1
ATOM 1847 C CA . ASP A 1 234 ? -26.820 -2.273 -26.082 1.00 67.31 234 ASP A CA 1
ATOM 1848 C C . ASP A 1 234 ? -26.259 -0.831 -26.017 1.00 67.31 234 ASP A C 1
ATOM 1850 O O . ASP A 1 234 ? -26.835 0.090 -26.587 1.00 67.31 234 ASP A O 1
ATOM 1854 N N . ASP A 1 235 ? -25.082 -0.618 -25.411 1.00 70.69 235 ASP A N 1
ATOM 1855 C CA . ASP A 1 235 ? -24.371 0.675 -25.439 1.00 70.69 235 ASP A CA 1
ATOM 1856 C C . ASP A 1 235 ? -23.763 1.014 -26.821 1.00 70.69 235 ASP A C 1
ATOM 1858 O O . ASP A 1 235 ? -23.347 2.155 -27.060 1.00 70.69 235 ASP A O 1
ATOM 1862 N N . PHE A 1 236 ? -23.670 0.035 -27.731 1.00 72.75 236 PHE A N 1
ATOM 1863 C CA . PHE A 1 236 ? -23.310 0.268 -29.133 1.00 72.75 236 PHE A CA 1
ATOM 1864 C C . PHE A 1 236 ? -24.534 0.535 -30.015 1.00 72.75 236 PHE A C 1
ATOM 1866 O O . PHE A 1 236 ? -24.367 1.164 -31.060 1.00 72.75 236 PHE A O 1
ATOM 1873 N N . ASP A 1 237 ? -25.744 0.149 -29.595 1.00 73.31 237 ASP A N 1
ATOM 1874 C CA . ASP A 1 237 ? -26.970 0.360 -30.378 1.00 73.31 237 ASP A CA 1
ATOM 1875 C C . ASP A 1 237 ? -27.251 1.862 -30.596 1.00 73.31 237 ASP A C 1
ATOM 1877 O O . ASP A 1 237 ? -27.668 2.272 -31.679 1.00 73.31 237 ASP A O 1
ATOM 1881 N N . ASP A 1 238 ? -26.909 2.715 -29.623 1.00 65.62 238 ASP A N 1
ATOM 1882 C CA . ASP A 1 238 ? -27.007 4.182 -29.733 1.00 65.62 238 ASP A CA 1
ATOM 1883 C C . ASP A 1 238 ? -25.961 4.805 -30.692 1.00 65.62 238 ASP A C 1
ATOM 1885 O O . ASP A 1 238 ? -26.048 5.989 -31.039 1.00 65.62 238 ASP A O 1
ATOM 1889 N N . LEU A 1 239 ? -24.952 4.036 -31.125 1.00 62.84 239 LEU A N 1
ATOM 1890 C CA . LEU A 1 239 ? -23.912 4.467 -32.069 1.00 62.84 239 LEU A CA 1
ATOM 1891 C C . LEU A 1 239 ? -24.176 4.009 -33.512 1.00 62.84 239 LEU A C 1
ATOM 1893 O O . LEU A 1 239 ? -23.533 4.535 -34.425 1.00 62.84 239 LEU A O 1
ATOM 1897 N N . GLU A 1 240 ? -25.098 3.070 -33.746 1.00 59.50 240 GLU A N 1
ATOM 1898 C CA . GLU A 1 240 ? -25.310 2.470 -35.073 1.00 59.50 240 GLU A CA 1
ATOM 1899 C C . GLU A 1 240 ? -26.257 3.253 -36.002 1.00 59.50 240 GLU A C 1
ATOM 1901 O O . GLU A 1 240 ? -26.348 2.923 -37.184 1.00 59.50 240 GLU A O 1
ATOM 1906 N N . ASP A 1 241 ? -26.890 4.345 -35.559 1.00 58.03 241 ASP A N 1
ATOM 1907 C CA . ASP A 1 241 ? -27.985 4.957 -36.337 1.00 58.03 241 ASP A CA 1
ATOM 1908 C C . ASP A 1 241 ? -27.618 6.190 -37.189 1.00 58.03 241 ASP A C 1
ATOM 1910 O O . ASP A 1 241 ? -28.486 6.988 -37.531 1.00 58.03 241 ASP A O 1
ATOM 1914 N N . ASN A 1 242 ? -26.347 6.390 -37.571 1.00 56.16 242 ASN A N 1
ATOM 1915 C CA . ASN A 1 242 ? -25.988 7.451 -38.531 1.00 56.16 242 ASN A CA 1
ATOM 1916 C C . ASN A 1 242 ? -24.798 7.102 -39.450 1.00 56.16 242 ASN A C 1
ATOM 1918 O O . ASN A 1 242 ? -23.670 7.544 -39.230 1.00 56.16 242 ASN A O 1
ATOM 1922 N N . GLY A 1 243 ? -25.079 6.429 -40.574 1.00 56.34 243 GLY A N 1
ATOM 1923 C CA . GLY A 1 243 ? -24.374 6.738 -41.827 1.00 56.34 243 GLY A CA 1
ATOM 1924 C C . GLY A 1 243 ? -23.420 5.695 -42.415 1.00 56.34 243 GLY A C 1
ATOM 1925 O O . GLY A 1 243 ? -22.353 6.071 -42.895 1.00 56.34 243 GLY A O 1
ATOM 1926 N N . PHE A 1 244 ? -23.815 4.420 -42.486 1.00 51.25 244 PHE A N 1
ATOM 1927 C CA . PHE A 1 244 ? -23.171 3.451 -43.392 1.00 51.25 244 PHE A CA 1
ATOM 1928 C C . PHE A 1 244 ? -24.070 3.074 -44.583 1.00 51.25 244 PHE A C 1
ATOM 1930 O O . PHE A 1 244 ? -24.117 1.925 -45.006 1.00 51.25 244 PHE A O 1
ATOM 1937 N N . ASP A 1 245 ? -24.784 4.050 -45.152 1.00 54.66 245 ASP A N 1
ATOM 1938 C CA . ASP A 1 245 ? -25.419 3.882 -46.464 1.00 54.66 245 ASP A CA 1
ATOM 1939 C C . ASP A 1 245 ? -25.236 5.127 -47.339 1.00 54.66 245 ASP A C 1
ATOM 1941 O O . ASP A 1 245 ? -26.059 6.036 -47.423 1.00 54.66 245 ASP A O 1
ATOM 1945 N N . SER A 1 246 ? -24.075 5.201 -47.977 1.00 48.41 246 SER A N 1
ATOM 1946 C CA . SER A 1 246 ? -23.882 6.018 -49.174 1.00 48.41 246 SER A CA 1
ATOM 1947 C C . SER A 1 246 ? -22.968 5.263 -50.126 1.00 48.41 246 SER A C 1
ATOM 1949 O O . SER A 1 246 ? -21.856 5.682 -50.446 1.00 48.41 246 SER A O 1
ATOM 1951 N N . GLY A 1 247 ? -23.450 4.099 -50.563 1.00 41.84 247 GLY A N 1
ATOM 1952 C CA . GLY A 1 247 ? -22.961 3.481 -51.787 1.00 41.84 247 GLY A CA 1
ATOM 1953 C C . GLY A 1 247 ? -23.323 4.356 -53.001 1.00 41.84 247 GLY A C 1
ATOM 1954 O O . GLY A 1 247 ? -24.404 4.947 -53.036 1.00 41.84 247 GLY A O 1
ATOM 1955 N N . PRO A 1 248 ? -22.447 4.476 -54.015 1.00 45.50 248 PRO A N 1
ATOM 1956 C CA . PRO A 1 248 ? -22.686 5.354 -55.153 1.00 45.50 248 PRO A CA 1
ATOM 1957 C C . PRO A 1 248 ? -23.778 4.775 -56.065 1.00 45.50 248 PRO A C 1
ATOM 1959 O O . PRO A 1 248 ? -23.530 3.872 -56.866 1.00 45.50 248 PRO A O 1
ATOM 1962 N N . SER A 1 249 ? -24.993 5.320 -55.973 1.00 45.12 249 SER A N 1
ATOM 1963 C CA . SER A 1 249 ? -26.055 5.048 -56.943 1.00 45.12 249 SER A CA 1
ATOM 1964 C C . SER A 1 249 ? -25.778 5.820 -58.230 1.00 45.12 249 SER A C 1
ATOM 1966 O O . SER A 1 249 ? -25.979 7.028 -58.341 1.00 45.12 249 SER A O 1
ATOM 1968 N N . SER A 1 250 ? -25.260 5.095 -59.211 1.00 47.31 250 SER A N 1
ATOM 1969 C CA . SER A 1 250 ? -25.186 5.515 -60.602 1.00 47.31 250 SER A CA 1
ATOM 1970 C C . SER A 1 250 ? -26.553 5.309 -61.252 1.00 47.31 250 SER A C 1
ATOM 1972 O O . SER A 1 250 ? -27.057 4.189 -61.246 1.00 47.31 250 SER A O 1
ATOM 1974 N N . LYS A 1 251 ? -27.144 6.368 -61.828 1.00 41.09 251 LYS A N 1
ATOM 1975 C CA . LYS A 1 251 ? -28.170 6.315 -62.893 1.00 41.09 251 LYS A CA 1
ATOM 1976 C C . LYS A 1 251 ? -28.418 7.718 -63.491 1.00 41.09 251 LYS A C 1
ATOM 1978 O O . LYS A 1 251 ? -27.982 8.703 -62.903 1.00 41.09 251 LYS A O 1
ATOM 1983 N N . PRO A 1 252 ? -28.965 7.810 -64.717 1.00 45.66 252 PRO A N 1
ATOM 1984 C CA . PRO A 1 252 ? -28.347 8.534 -65.821 1.00 45.66 252 PRO A CA 1
ATOM 1985 C C . PRO A 1 252 ? -29.063 9.850 -66.144 1.00 45.66 252 PRO A C 1
ATOM 1987 O O . PRO A 1 252 ? -30.228 10.046 -65.813 1.00 45.66 252 PRO A O 1
ATOM 1990 N N . ALA A 1 253 ? -28.351 10.745 -66.828 1.00 45.41 253 ALA A N 1
ATOM 1991 C CA . ALA A 1 253 ? -28.898 11.996 -67.331 1.00 45.41 253 ALA A CA 1
ATOM 1992 C C . ALA A 1 253 ? -29.897 11.737 -68.471 1.00 45.41 253 ALA A C 1
ATOM 1994 O O . ALA A 1 253 ? -29.491 11.399 -69.584 1.00 45.41 253 ALA A O 1
ATOM 1995 N N . ASP A 1 254 ? -31.185 11.943 -68.195 1.00 43.56 254 ASP A N 1
ATOM 1996 C CA . ASP A 1 254 ? -32.214 12.087 -69.220 1.00 43.56 254 ASP A CA 1
ATOM 1997 C C . ASP A 1 254 ? -32.348 13.563 -69.622 1.00 43.56 254 ASP A C 1
ATOM 1999 O O . ASP A 1 254 ? -32.643 14.444 -68.814 1.00 43.56 254 ASP A O 1
ATOM 2003 N N . LYS A 1 255 ? -32.107 13.818 -70.910 1.00 48.38 255 LYS A N 1
ATOM 2004 C CA . LYS A 1 255 ? -32.430 15.061 -71.617 1.00 48.38 255 LYS A CA 1
ATOM 2005 C C . LYS A 1 255 ? -33.885 15.013 -72.085 1.00 48.38 255 LYS A C 1
ATOM 2007 O O . LYS A 1 255 ? -34.204 14.105 -72.842 1.00 48.38 255 LYS A O 1
ATOM 2012 N N . LYS A 1 256 ? -34.672 16.049 -71.778 1.00 42.81 256 LYS A N 1
ATOM 2013 C CA . LYS A 1 256 ? -35.763 16.654 -72.589 1.00 42.81 256 LYS A CA 1
ATOM 2014 C C . LYS A 1 256 ? -35.979 18.074 -72.038 1.00 42.81 256 LYS A C 1
ATOM 2016 O O . LYS A 1 256 ? -36.188 18.201 -70.840 1.00 42.81 256 LYS A O 1
ATOM 2021 N N . THR A 1 257 ? -35.530 19.137 -72.704 1.00 46.69 257 THR A N 1
ATOM 2022 C CA . THR A 1 257 ? -36.126 19.880 -73.839 1.00 46.69 257 THR A CA 1
ATOM 2023 C C . THR A 1 257 ? -37.434 20.614 -73.514 1.00 46.69 257 THR A C 1
ATOM 2025 O O . THR A 1 257 ? -38.388 20.008 -73.037 1.00 46.69 257 THR A O 1
ATOM 2028 N N . ASP A 1 258 ? -37.397 21.899 -73.885 1.00 41.81 258 ASP A N 1
ATOM 2029 C CA . ASP A 1 258 ? -38.473 22.793 -74.338 1.00 41.81 258 ASP A CA 1
ATOM 2030 C C . ASP A 1 258 ? -39.158 23.753 -73.334 1.00 41.81 258 ASP A C 1
ATOM 2032 O O . ASP A 1 258 ? -39.945 23.369 -72.476 1.00 41.81 258 ASP A O 1
ATOM 2036 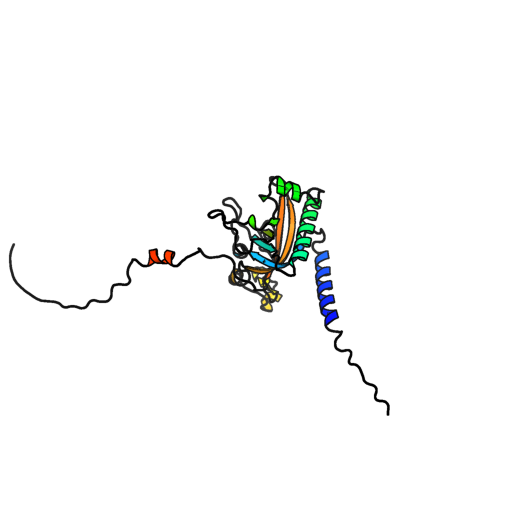N N . ASP A 1 259 ? -38.837 25.036 -73.565 1.00 49.66 259 ASP A N 1
ATOM 2037 C CA . ASP A 1 259 ? -39.757 26.151 -73.850 1.00 49.66 259 ASP A CA 1
ATOM 2038 C C . ASP A 1 259 ? -40.367 27.059 -72.746 1.00 49.66 259 ASP A C 1
ATOM 2040 O O . ASP A 1 259 ? -41.303 26.705 -72.039 1.00 49.66 259 ASP A O 1
ATOM 2044 N N . PHE A 1 260 ? -39.874 28.314 -72.792 1.00 38.22 260 PHE A N 1
ATOM 2045 C CA . PHE A 1 260 ? -40.562 29.626 -72.831 1.00 38.22 260 PHE A CA 1
ATOM 2046 C C . PHE A 1 260 ? -41.138 30.351 -71.579 1.00 38.22 260 PHE A C 1
ATOM 2048 O O . PHE A 1 260 ? -41.977 29.846 -70.843 1.00 38.22 260 PHE A O 1
ATOM 2055 N N . ASP A 1 261 ? -40.699 31.625 -71.503 1.00 43.56 261 ASP A N 1
ATOM 2056 C CA . ASP A 1 261 ? -41.295 32.904 -71.050 1.00 43.56 261 ASP A CA 1
ATOM 2057 C C . ASP A 1 261 ? -41.861 33.112 -69.630 1.00 43.56 261 ASP A C 1
ATOM 2059 O O . ASP A 1 261 ? -42.950 32.650 -69.295 1.00 43.56 261 ASP A O 1
ATOM 2063 N N . PHE A 1 262 ? -41.189 33.971 -68.843 1.00 38.69 262 PHE A N 1
ATOM 2064 C CA . PHE A 1 262 ? -41.468 35.422 -68.720 1.00 38.69 262 PHE A CA 1
ATOM 2065 C C . PHE A 1 262 ? -40.255 36.168 -68.131 1.00 38.69 262 PHE A C 1
ATOM 2067 O O . PHE A 1 262 ? -39.505 35.546 -67.342 1.00 38.69 262 PHE A O 1
#

Foldseek 3Di:
DDDDDDDDPPPPPVVVVVVVVVVVVVVVVCPPDVLLQKDKAFFWAKAPQVCLLPFDAPDPPRDGFSKIKTWQQPPDPRNVVRVVSNLSNCLSQCCVPPVGSCVVVVCCVPPVVQEFKDQQLVQADPPPSHGFPPRPPIIMGMATAPPRRPDRAFEAALQRQTAPVPDDPVSVVVVSHDYSVCSCQRRARFFTWIWMKGWHWDQVVHTHIHMYTRYIYTNSDGDGTDDDDPQDPVNCVVVPPDDPDDDPDDDDDDDDDDDDDD

Radius of gyration: 28.71 Å; chains: 1; bounding box: 77×95×99 Å